Protein AF-A0A9D4NBQ1-F1 (afdb_monomer_lite)

InterPro domains:
  IPR001007 VWFC domain [PS50184] (133-190)
  IPR001007 VWFC domain [SM00214] (52-106)
  IPR00100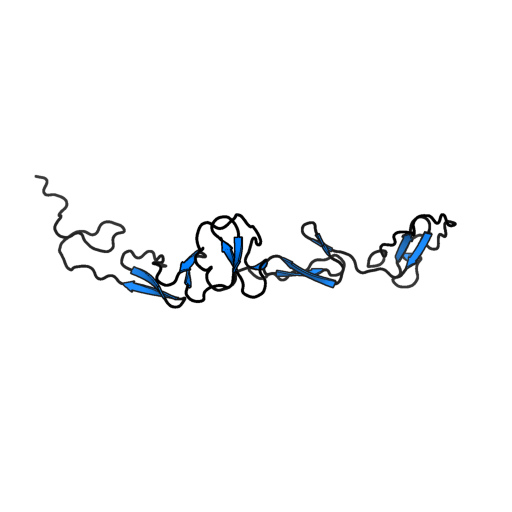7 VWFC domain [SM00214] (135-189)
  IPR001007 VWFC domain [SM00215] (52-106)
  IPR008037 Pacifastin domain [PF05375] (61-88)
  IPR008197 WAP-type 'four-disulfide core' domain [PF00095] (2-47)
  IPR008197 WAP-type 'four-disulfide core' domain [PF00095] (89-130)
  IPR008197 WAP-type 'four-disulfide core' domain [PR00003] (86-95)
  IPR008197 WAP-type 'four-disulfide core' domain [PR00003] (105-112)
  IPR008197 WAP-type 'four-disulfide core' domain [PR00003] (112-121)
  IPR008197 WAP-type 'four-disulfide core' domain [PR00003] (122-130)
  IPR008197 WAP-type 'four-disulfide core' domain [PS51390] (1-48)
  IPR008197 WAP-type 'four-disulfide core' domain [PS51390] (86-131)
  IPR008197 WAP-type 'four-disulfide core' domain [SM00217] (2-48)
  IPR008197 WAP-type 'four-disulfide core' domain [SM00217] (89-131)
  IPR036645 Elafin-like superfamily [G3DSA:4.10.75.10] (1-49)
  IPR036645 Elafin-like superfamily [G3DSA:4.10.75.10] (85-133)
  IPR036645 Elafin-like superfamily [SSF57256] (2-48)
  IPR036645 Elafin-like superfamily [SSF57256] (89-131)
  IPR050514 WAP four-disulfide core domain [PTHR19441] (2-55)

Organism: Dreissena polymorpha (NCBI:txid45954)

Structure (mmCIF, N/CA/C/O backbone):
data_AF-A0A9D4NBQ1-F1
#
_entry.id   AF-A0A9D4NBQ1-F1
#
loop_
_atom_site.group_PDB
_atom_site.id
_atom_site.type_symbol
_atom_site.label_atom_id
_atom_site.label_alt_id
_atom_site.label_comp_id
_atom_site.label_asym_id
_atom_site.label_entity_id
_atom_site.label_seq_id
_atom_site.pdbx_PDB_ins_code
_atom_site.Cartn_x
_atom_site.Cartn_y
_atom_site.Cartn_z
_atom_site.occupancy
_atom_site.B_iso_or_equiv
_atom_site.auth_seq_id
_atom_site.auth_comp_id
_atom_site.auth_asym_id
_atom_site.auth_atom_id
_atom_site.pdbx_PDB_model_num
ATOM 1 N N . MET A 1 1 ? 24.832 13.696 -25.868 1.00 70.62 1 MET A N 1
ATOM 2 C CA . MET A 1 1 ? 24.250 12.740 -24.873 1.00 70.62 1 MET A CA 1
ATOM 3 C C . MET A 1 1 ? 22.789 12.469 -25.214 1.00 70.62 1 MET A C 1
ATOM 5 O O . MET A 1 1 ? 21.950 13.333 -24.974 1.00 70.62 1 MET A O 1
ATOM 9 N N . LYS A 1 2 ? 22.471 11.293 -25.763 1.00 81.94 2 LYS A N 1
ATOM 10 C CA . LYS A 1 2 ? 21.103 10.960 -26.208 1.00 81.94 2 LYS A CA 1
ATOM 11 C C . LYS A 1 2 ? 20.311 10.214 -25.133 1.00 81.94 2 LYS A C 1
ATOM 13 O O . LYS A 1 2 ? 20.900 9.589 -24.241 1.00 81.94 2 LYS A O 1
ATOM 18 N N . GLN A 1 3 ? 18.980 10.315 -25.171 1.00 79.12 3 GLN A N 1
ATOM 19 C CA . GLN A 1 3 ? 18.104 9.756 -24.133 1.00 79.12 3 GLN A CA 1
ATOM 20 C C . GLN A 1 3 ? 18.038 8.218 -24.170 1.00 79.12 3 GLN A C 1
ATOM 22 O O . GLN A 1 3 ? 18.373 7.588 -25.166 1.00 79.12 3 GLN A O 1
ATOM 27 N N . GLY A 1 4 ? 17.623 7.610 -23.052 1.00 77.25 4 GLY A N 1
ATOM 28 C CA . GLY A 1 4 ? 17.560 6.154 -22.883 1.00 77.25 4 GLY A CA 1
ATOM 29 C C . GLY A 1 4 ? 18.886 5.497 -22.473 1.00 77.25 4 GLY A C 1
ATOM 30 O O . GLY A 1 4 ? 19.858 6.165 -22.105 1.00 77.25 4 GLY A O 1
ATOM 31 N N . GLN A 1 5 ? 18.903 4.169 -22.466 1.00 84.06 5 GLN A N 1
ATOM 32 C CA . GLN A 1 5 ? 20.019 3.310 -22.071 1.00 84.06 5 GLN A CA 1
ATOM 33 C C . GLN A 1 5 ? 20.384 2.359 -23.208 1.00 84.06 5 GLN A C 1
ATOM 35 O O . GLN A 1 5 ? 19.562 2.048 -24.068 1.00 84.06 5 GLN A O 1
ATOM 40 N N . CYS A 1 6 ? 21.626 1.883 -23.202 1.00 85.75 6 CYS A N 1
ATOM 41 C CA . CYS A 1 6 ? 22.014 0.795 -24.083 1.00 85.75 6 CYS A CA 1
ATOM 42 C C . CYS A 1 6 ? 21.225 -0.469 -23.714 1.00 85.75 6 CYS A C 1
ATOM 44 O O . CYS A 1 6 ? 21.181 -0.802 -22.527 1.00 85.75 6 CYS A O 1
ATOM 46 N N . PRO A 1 7 ? 20.600 -1.158 -24.688 1.00 83.31 7 PRO A N 1
ATOM 47 C CA . PRO A 1 7 ? 19.996 -2.465 -24.459 1.00 83.31 7 PRO A CA 1
ATOM 48 C C . PRO A 1 7 ? 20.999 -3.387 -23.772 1.00 83.31 7 PRO A C 1
ATOM 50 O O . PRO A 1 7 ? 22.168 -3.379 -24.142 1.00 83.31 7 PRO A O 1
ATOM 53 N N . ASP A 1 8 ? 20.564 -4.169 -22.792 1.00 75.94 8 ASP A N 1
ATOM 54 C CA . ASP A 1 8 ? 21.450 -5.087 -22.083 1.00 75.94 8 ASP A CA 1
ATOM 55 C C . ASP A 1 8 ? 21.762 -6.280 -23.002 1.00 75.94 8 ASP A C 1
ATOM 57 O O . ASP A 1 8 ? 20.926 -7.167 -23.182 1.00 75.94 8 ASP A O 1
ATOM 61 N N . ALA A 1 9 ? 22.930 -6.287 -23.651 1.00 65.81 9 ALA A N 1
ATOM 62 C CA . ALA A 1 9 ? 23.370 -7.442 -24.424 1.00 65.81 9 ALA A CA 1
ATOM 63 C C . ALA A 1 9 ? 24.416 -8.205 -23.618 1.00 65.81 9 ALA A C 1
ATOM 65 O O . ALA A 1 9 ? 25.573 -7.793 -23.511 1.00 65.81 9 ALA A O 1
ATOM 66 N N . ARG A 1 10 ? 24.025 -9.366 -23.084 1.00 62.72 10 ARG A N 1
ATOM 67 C CA . ARG A 1 10 ? 25.019 -10.399 -22.794 1.00 62.72 10 ARG A CA 1
ATOM 68 C C . ARG A 1 10 ? 25.556 -10.883 -24.138 1.00 62.72 10 ARG A C 1
ATOM 70 O O . ARG A 1 10 ? 24.764 -11.422 -24.913 1.00 62.72 10 ARG A O 1
ATOM 77 N N . PRO A 1 11 ? 26.857 -10.725 -24.434 1.00 59.03 11 PRO A N 1
ATOM 78 C CA . PRO A 1 11 ? 27.420 -11.396 -25.591 1.00 59.03 11 PRO A CA 1
ATOM 79 C C . PRO A 1 11 ? 27.219 -12.914 -25.423 1.00 59.03 11 PRO A C 1
ATOM 81 O O . PRO A 1 11 ? 27.335 -13.421 -24.297 1.00 59.03 11 PRO A O 1
ATOM 84 N N . PRO A 1 12 ? 26.908 -13.658 -26.499 1.00 58.62 12 PRO A N 1
ATOM 85 C CA . PRO A 1 12 ? 26.950 -15.113 -26.469 1.00 58.62 12 PRO A CA 1
ATOM 86 C C . PRO A 1 12 ? 28.314 -15.560 -25.937 1.00 58.62 12 PRO A C 1
ATOM 88 O O . PRO A 1 12 ? 29.356 -15.087 -26.397 1.00 58.62 12 PRO A O 1
ATOM 91 N N . LYS A 1 13 ? 28.326 -16.439 -24.930 1.00 58.69 13 LYS A N 1
ATOM 92 C CA . LYS A 1 13 ? 29.580 -16.987 -24.400 1.00 58.69 13 LYS A CA 1
ATOM 93 C C . LYS A 1 13 ? 30.311 -17.719 -25.534 1.00 58.69 13 LYS A C 1
ATOM 95 O O . LYS A 1 13 ? 29.735 -18.627 -26.120 1.00 58.69 13 LYS A O 1
ATOM 100 N N . GLY A 1 14 ? 31.568 -17.356 -25.798 1.00 59.28 14 GLY A N 1
ATOM 101 C CA . GLY A 1 14 ? 32.472 -18.153 -26.639 1.00 59.28 14 GLY A CA 1
ATOM 102 C C . GLY A 1 14 ? 32.750 -17.648 -28.059 1.00 59.28 14 GLY A C 1
ATOM 103 O O . GLY A 1 14 ? 33.384 -18.377 -28.811 1.00 59.28 14 GLY A O 1
ATOM 104 N N . ILE A 1 15 ? 32.344 -16.431 -28.439 1.00 59.12 15 ILE A N 1
ATOM 105 C CA . ILE A 1 15 ? 32.703 -15.859 -29.750 1.00 59.12 15 ILE A CA 1
ATOM 106 C C . ILE A 1 15 ? 33.651 -14.671 -29.546 1.00 59.12 15 ILE A C 1
ATOM 108 O O . ILE A 1 15 ? 33.244 -13.601 -29.098 1.00 59.12 15 ILE A O 1
ATOM 112 N N . SER A 1 16 ? 34.933 -14.883 -29.851 1.00 59.03 16 SER A N 1
ATOM 113 C CA . SER A 1 16 ? 35.967 -13.844 -29.887 1.00 59.03 16 SER A CA 1
ATOM 114 C C . SER A 1 16 ? 36.033 -13.256 -31.296 1.00 59.03 16 SER A C 1
ATOM 116 O O . SER A 1 16 ? 36.816 -13.710 -32.127 1.00 59.03 16 SER A O 1
ATOM 118 N N . THR A 1 17 ? 35.172 -12.287 -31.594 1.00 62.00 17 THR A N 1
ATOM 119 C CA . THR A 1 17 ? 35.138 -11.608 -32.899 1.00 62.00 17 THR A CA 1
ATOM 120 C C . THR A 1 17 ? 36.111 -10.426 -32.951 1.00 62.00 17 THR A C 1
ATOM 122 O O . THR A 1 17 ? 36.496 -9.875 -31.920 1.00 62.00 17 THR A O 1
ATOM 125 N N . ILE A 1 18 ? 36.473 -9.999 -34.166 1.00 73.00 18 ILE A N 1
ATOM 126 C CA . ILE A 1 18 ? 37.181 -8.738 -34.436 1.00 73.00 18 ILE A CA 1
ATOM 127 C C . ILE A 1 18 ? 36.417 -7.565 -33.805 1.00 73.00 18 ILE A C 1
ATOM 129 O O . ILE A 1 1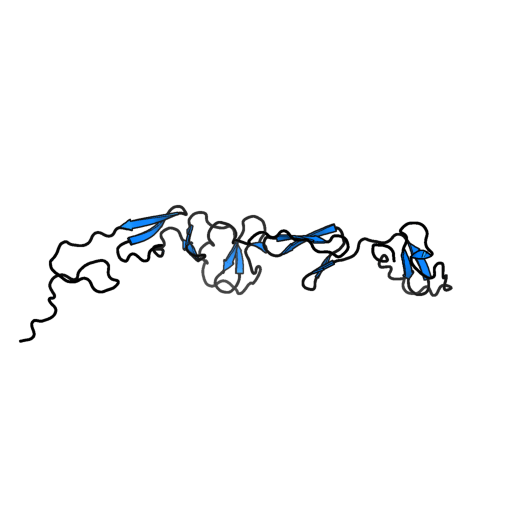8 ? 35.196 -7.458 -33.927 1.00 73.00 18 ILE A O 1
ATOM 133 N N . CYS A 1 19 ? 37.149 -6.675 -33.139 1.00 74.88 19 CYS A N 1
ATOM 134 C CA . CYS A 1 19 ? 36.606 -5.477 -32.513 1.00 74.88 19 CYS A CA 1
ATOM 135 C C . CYS A 1 19 ? 36.172 -4.462 -33.575 1.00 74.88 19 CYS A C 1
ATOM 137 O O . CYS A 1 19 ? 36.985 -3.697 -34.090 1.00 74.88 19 CYS A O 1
ATOM 139 N N . LEU A 1 20 ? 34.884 -4.460 -33.908 1.00 80.12 20 LEU A N 1
ATOM 140 C CA . LEU A 1 20 ? 34.294 -3.445 -34.774 1.00 80.12 20 LEU A CA 1
ATOM 141 C C . LEU A 1 20 ? 33.891 -2.228 -33.937 1.00 80.12 20 LEU A C 1
ATOM 143 O O . LEU A 1 20 ? 33.043 -2.329 -33.047 1.00 80.12 20 LEU A O 1
ATOM 147 N N . VAL A 1 21 ? 34.500 -1.081 -34.245 1.00 88.69 21 VAL A N 1
ATOM 148 C CA . VAL A 1 21 ? 34.168 0.222 -33.661 1.00 88.69 21 VAL A CA 1
ATOM 149 C C . VAL A 1 21 ? 33.409 1.038 -34.703 1.00 88.69 21 VAL A C 1
ATOM 151 O O . VAL A 1 21 ? 33.996 1.556 -35.645 1.00 88.69 21 VAL A O 1
ATOM 154 N N . GLY A 1 22 ? 32.091 1.121 -34.550 1.00 88.31 22 GLY A N 1
ATOM 155 C CA . GLY A 1 22 ? 31.191 1.855 -35.443 1.00 88.31 22 GLY A CA 1
ATOM 156 C C . GLY A 1 22 ? 30.821 3.260 -34.961 1.00 88.31 22 GLY A C 1
ATOM 157 O O . GLY A 1 22 ? 30.147 3.984 -35.685 1.00 88.31 22 GLY A O 1
ATOM 158 N N . CYS A 1 23 ? 31.213 3.652 -33.745 1.00 91.06 23 CYS A N 1
ATOM 159 C CA . CYS A 1 23 ? 30.965 4.986 -33.194 1.00 91.06 23 CYS A CA 1
ATOM 160 C C . CYS A 1 23 ? 31.929 5.305 -32.040 1.00 91.06 23 CYS A C 1
ATOM 162 O O . CYS A 1 23 ? 32.422 4.398 -31.370 1.00 91.06 23 CYS A O 1
ATOM 164 N N . GLN A 1 24 ? 32.175 6.599 -31.800 1.00 91.81 24 GLN A N 1
ATOM 165 C CA . GLN A 1 24 ? 33.033 7.093 -30.709 1.00 91.81 24 GLN A CA 1
ATOM 166 C C . GLN A 1 24 ? 32.220 7.687 -29.540 1.00 91.81 24 GLN A C 1
ATOM 168 O O . GLN A 1 24 ? 32.734 7.851 -28.436 1.00 91.81 24 GLN A O 1
ATOM 173 N N . GLY A 1 25 ? 30.942 7.993 -29.775 1.00 91.19 25 GLY A N 1
ATOM 174 C CA . GLY A 1 25 ? 29.999 8.522 -28.794 1.00 91.19 25 GLY A CA 1
ATOM 175 C C . GLY A 1 25 ? 28.592 8.639 -29.383 1.00 91.19 25 GLY A C 1
ATOM 176 O O . GLY A 1 25 ? 28.400 8.452 -30.585 1.00 91.19 25 GLY A O 1
ATOM 177 N N . ASP A 1 26 ? 27.602 8.939 -28.538 1.00 91.38 26 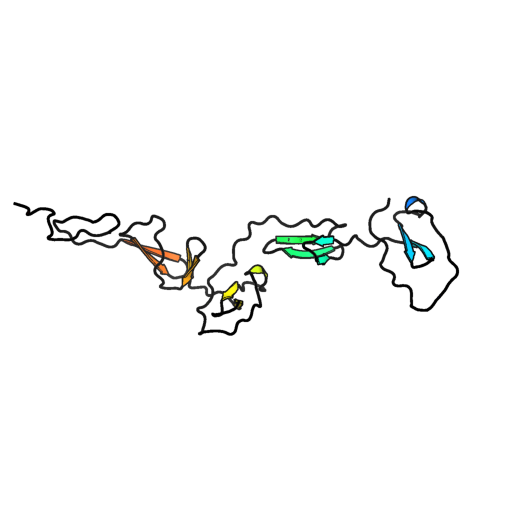ASP A N 1
ATOM 178 C CA . ASP A 1 26 ? 26.191 9.064 -28.946 1.00 91.38 26 ASP A CA 1
ATOM 179 C C . ASP A 1 26 ? 26.008 10.029 -30.126 1.00 91.38 26 ASP A C 1
ATOM 181 O O . ASP A 1 26 ? 25.197 9.780 -31.016 1.00 91.38 26 ASP A O 1
ATOM 185 N N . ASP A 1 27 ? 26.780 11.114 -30.146 1.00 92.44 27 ASP A N 1
ATOM 186 C CA . ASP A 1 27 ? 26.645 12.197 -31.120 1.00 92.44 27 ASP A CA 1
ATOM 187 C C . ASP A 1 27 ? 27.142 11.788 -32.525 1.00 92.44 27 ASP A C 1
ATOM 189 O O . ASP A 1 27 ? 26.760 12.405 -33.513 1.00 92.44 27 ASP A O 1
ATOM 193 N N . SER A 1 28 ? 27.921 10.701 -32.636 1.00 94.50 28 SER A N 1
ATOM 194 C CA . SER A 1 28 ? 28.351 10.115 -33.917 1.00 94.50 28 SER A CA 1
ATOM 195 C C . SER A 1 28 ? 27.270 9.258 -34.588 1.00 94.50 28 SER A C 1
ATOM 197 O O . SER A 1 28 ? 27.423 8.872 -35.744 1.00 94.50 28 SER A O 1
ATOM 199 N N . CYS A 1 29 ? 26.205 8.908 -33.864 1.00 92.88 29 CYS A N 1
ATOM 200 C CA . CYS A 1 29 ? 25.145 8.039 -34.365 1.00 92.88 29 CYS A CA 1
ATOM 201 C C . CYS A 1 29 ? 24.005 8.843 -35.021 1.00 92.88 29 CYS A C 1
ATOM 203 O O . CYS A 1 29 ? 23.722 9.964 -34.592 1.00 92.88 29 CYS A O 1
ATOM 205 N N . PRO A 1 30 ? 23.294 8.293 -36.017 1.00 93.25 30 PRO A N 1
ATOM 206 C CA . PRO A 1 30 ? 22.153 8.968 -36.630 1.00 93.25 30 PRO A CA 1
ATOM 207 C C . PRO A 1 30 ? 20.937 9.012 -35.689 1.00 93.25 30 PRO A C 1
ATOM 209 O O . PRO A 1 30 ? 20.683 8.081 -34.922 1.00 93.25 30 PRO A O 1
ATOM 212 N N . GLY A 1 31 ? 20.167 10.103 -35.756 1.00 89.62 31 GLY A N 1
ATOM 213 C CA . GLY A 1 31 ? 18.935 10.281 -34.975 1.00 89.62 31 GLY A CA 1
ATOM 214 C C . GLY A 1 31 ? 19.149 10.130 -33.465 1.00 89.62 31 GLY A C 1
ATOM 215 O O . GLY A 1 31 ? 20.139 10.612 -32.922 1.00 89.62 31 GLY A O 1
ATOM 216 N N . GLU A 1 32 ? 18.254 9.406 -32.792 1.00 86.56 32 GLU A N 1
ATOM 217 C CA . GLU A 1 32 ? 18.290 9.172 -31.336 1.00 86.56 32 GLU A CA 1
ATOM 218 C C . GLU A 1 32 ? 19.122 7.941 -30.917 1.00 86.56 32 GLU A C 1
ATOM 220 O O . GLU A 1 32 ? 19.096 7.530 -29.758 1.00 86.56 32 GLU A O 1
ATOM 225 N N . GLN A 1 33 ? 19.871 7.325 -31.839 1.00 90.75 33 GLN A N 1
ATOM 226 C CA . GLN A 1 33 ? 20.664 6.132 -31.529 1.00 90.75 33 GLN A CA 1
ATOM 227 C C . GLN A 1 33 ? 21.801 6.431 -30.550 1.00 90.75 33 GLN A C 1
ATOM 229 O O . GLN A 1 33 ? 22.527 7.414 -30.711 1.00 90.75 33 GLN A O 1
ATOM 234 N N . LYS A 1 34 ? 21.992 5.543 -29.569 1.00 90.25 34 LYS A N 1
ATOM 235 C CA . LYS A 1 34 ? 23.112 5.595 -28.623 1.00 90.25 34 LYS A CA 1
ATOM 236 C C . LYS A 1 34 ? 24.277 4.748 -29.115 1.00 90.25 34 LYS A C 1
ATOM 238 O O . LYS A 1 34 ? 24.074 3.703 -29.735 1.00 90.25 34 LYS A O 1
ATOM 243 N N . CYS A 1 35 ? 25.491 5.183 -28.791 1.00 92.25 35 CYS A N 1
ATOM 244 C CA . CYS A 1 35 ? 26.702 4.421 -29.061 1.00 92.25 35 CYS A CA 1
ATOM 245 C C . CYS A 1 35 ? 26.925 3.417 -27.926 1.00 92.25 35 CYS A C 1
ATOM 247 O O . CYS A 1 35 ? 27.273 3.796 -26.807 1.00 92.25 35 CYS A O 1
ATOM 249 N N . CYS A 1 36 ? 26.667 2.137 -28.195 1.00 90.12 36 CYS A N 1
ATOM 250 C CA . CYS A 1 36 ? 26.589 1.105 -27.167 1.00 90.12 36 CYS A CA 1
ATOM 251 C C . CYS A 1 36 ? 27.690 0.061 -27.303 1.00 90.12 36 CYS A C 1
ATOM 253 O O . CYS A 1 36 ? 28.078 -0.316 -28.409 1.00 90.12 36 CYS A O 1
ATOM 255 N N . ARG A 1 37 ? 28.182 -0.412 -26.152 1.00 88.75 37 ARG A N 1
ATOM 256 C CA . ARG A 1 37 ? 29.282 -1.372 -26.054 1.00 88.75 37 ARG A CA 1
ATOM 257 C C . ARG A 1 37 ? 28.767 -2.762 -25.694 1.00 88.75 37 ARG A C 1
ATOM 259 O O . ARG A 1 37 ? 28.184 -2.952 -24.631 1.00 88.75 37 ARG A O 1
ATOM 266 N N . TYR A 1 38 ? 29.076 -3.732 -26.545 1.00 83.75 38 TYR A N 1
ATOM 267 C CA . TYR A 1 38 ? 28.730 -5.143 -26.400 1.00 83.75 38 TYR A CA 1
ATOM 268 C C . TYR A 1 38 ? 30.006 -5.983 -26.432 1.00 83.75 38 TYR A C 1
ATOM 270 O O . TYR A 1 38 ? 30.454 -6.453 -27.476 1.00 83.75 38 TYR A O 1
ATOM 278 N N . GLY A 1 39 ? 30.658 -6.107 -25.272 1.00 78.50 39 GLY A N 1
ATOM 279 C CA . GLY A 1 39 ? 32.017 -6.646 -25.204 1.00 78.50 39 GLY A CA 1
ATOM 280 C C . GLY A 1 39 ? 33.014 -5.723 -25.920 1.00 78.50 39 GLY A C 1
ATOM 281 O O . GLY A 1 39 ? 33.250 -4.600 -25.461 1.00 78.50 39 GLY A O 1
ATOM 282 N N . CYS A 1 40 ? 33.602 -6.197 -27.028 1.00 78.31 40 CYS A N 1
ATOM 283 C CA . CYS A 1 40 ? 34.507 -5.399 -27.868 1.00 78.31 40 CYS A CA 1
ATOM 284 C C . CYS A 1 40 ? 33.817 -4.687 -29.043 1.00 78.31 40 CYS A C 1
ATOM 286 O O . CYS A 1 40 ? 34.392 -3.767 -29.618 1.00 78.31 40 CYS A O 1
ATOM 288 N N . GLN A 1 41 ? 32.596 -5.087 -29.404 1.00 85.31 41 GLN A N 1
ATOM 289 C CA . GLN A 1 41 ? 31.839 -4.414 -30.455 1.00 85.31 41 GLN A CA 1
ATOM 290 C C . GLN A 1 41 ? 31.242 -3.115 -29.907 1.00 85.31 41 GLN A C 1
ATOM 292 O O . GLN A 1 41 ? 30.602 -3.115 -28.853 1.00 85.31 41 GLN A O 1
ATOM 297 N N . ILE A 1 42 ? 31.441 -2.015 -30.627 1.00 89.75 42 ILE A N 1
ATOM 298 C CA . ILE A 1 42 ? 30.862 -0.707 -30.314 1.00 89.75 42 ILE A CA 1
ATOM 299 C C . ILE A 1 42 ? 30.024 -0.288 -31.517 1.00 89.75 42 ILE A C 1
ATOM 301 O O . ILE A 1 42 ? 30.561 -0.117 -32.606 1.00 89.75 42 ILE A O 1
ATOM 305 N N . SER A 1 43 ? 28.712 -0.147 -31.353 1.00 91.25 43 SER A N 1
ATOM 306 C CA . SER A 1 43 ? 27.815 0.155 -32.474 1.00 91.25 43 SER A CA 1
ATOM 307 C C . SER A 1 43 ? 26.653 1.052 -32.067 1.00 91.25 43 SER A C 1
ATOM 309 O O . SER A 1 43 ? 26.179 1.001 -30.930 1.00 91.25 43 SER A O 1
ATOM 311 N N . CYS A 1 44 ? 26.166 1.841 -33.024 1.00 91.19 44 CYS A N 1
ATOM 312 C CA . CYS A 1 44 ? 24.949 2.625 -32.870 1.00 91.19 44 CYS A CA 1
ATOM 313 C C . CYS A 1 44 ? 23.731 1.702 -32.794 1.00 91.19 44 CYS A C 1
ATOM 315 O O . CYS A 1 44 ? 23.543 0.835 -33.645 1.00 91.19 44 CYS A O 1
ATOM 317 N N . THR A 1 45 ? 22.905 1.883 -31.770 1.00 89.12 45 THR A N 1
ATOM 318 C CA . THR A 1 45 ? 21.673 1.112 -31.585 1.00 89.12 45 THR A CA 1
ATOM 319 C C . THR A 1 45 ? 20.562 2.001 -31.057 1.00 89.12 45 THR A C 1
ATOM 321 O O . THR A 1 45 ? 20.806 3.038 -30.433 1.00 89.12 45 THR A O 1
ATOM 324 N N . ASN A 1 46 ? 19.323 1.574 -31.275 1.00 86.75 46 ASN A N 1
ATOM 325 C CA . ASN A 1 46 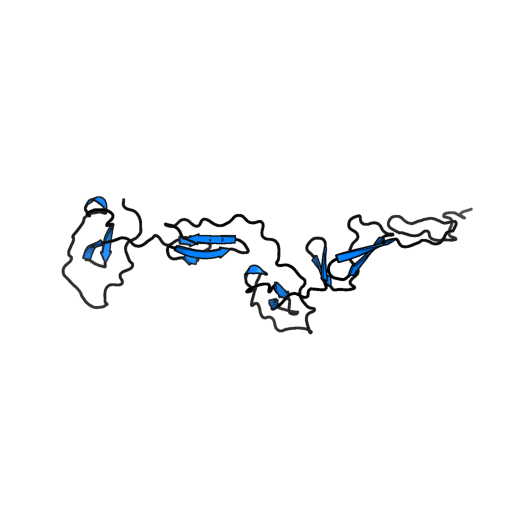? 18.170 2.229 -30.682 1.00 86.75 46 ASN A CA 1
ATOM 326 C C . ASN A 1 46 ? 18.206 2.034 -29.153 1.00 86.75 46 ASN A C 1
ATOM 328 O O . ASN A 1 46 ? 18.347 0.895 -28.690 1.00 86.75 46 ASN A O 1
ATOM 332 N N . PRO A 1 47 ? 18.123 3.117 -28.363 1.00 81.25 47 PRO A N 1
ATOM 333 C CA . PRO A 1 47 ? 18.146 3.024 -26.912 1.00 81.25 47 PRO A CA 1
ATOM 334 C C . PRO A 1 47 ? 16.856 2.415 -26.356 1.00 81.25 47 PRO A C 1
ATOM 336 O O . PRO A 1 47 ? 15.767 2.641 -26.880 1.00 81.25 47 PRO A O 1
ATOM 339 N N . VAL A 1 48 ? 16.973 1.680 -25.250 1.00 78.75 48 VAL A N 1
ATOM 340 C CA . VAL A 1 48 ? 15.822 1.273 -24.428 1.00 78.75 48 VAL A CA 1
ATOM 341 C C . VAL A 1 48 ? 15.492 2.361 -23.405 1.00 78.75 48 VAL A C 1
ATOM 343 O O . VAL A 1 48 ? 16.367 3.134 -23.006 1.00 78.75 48 VAL A O 1
ATOM 346 N N . GLY A 1 49 ? 14.233 2.437 -22.963 1.00 72.19 49 GLY A N 1
ATOM 347 C CA . GLY A 1 49 ? 13.830 3.351 -21.888 1.00 72.19 49 GLY A CA 1
ATOM 348 C C . GLY A 1 49 ? 14.672 3.141 -20.622 1.00 72.19 49 GLY A C 1
ATOM 349 O O . GLY A 1 49 ? 15.085 2.018 -20.322 1.00 72.19 49 GLY A O 1
ATOM 350 N N . LYS A 1 50 ? 14.959 4.219 -19.879 1.00 78.31 50 LYS A N 1
ATOM 351 C CA . LYS A 1 50 ? 15.791 4.131 -18.666 1.00 78.31 50 LYS A CA 1
ATOM 352 C C . LYS A 1 50 ? 15.090 3.314 -17.577 1.00 78.31 50 LYS A C 1
ATOM 354 O O . LYS A 1 50 ? 13.928 3.562 -17.271 1.00 78.31 50 LYS A O 1
ATOM 359 N N . SER A 1 51 ? 15.815 2.424 -16.906 1.00 85.81 51 SER A N 1
ATOM 360 C CA . SER A 1 51 ? 15.328 1.784 -15.679 1.00 85.81 51 SER A CA 1
ATOM 361 C C . SER A 1 51 ? 15.293 2.763 -14.501 1.00 85.81 51 SER A C 1
ATOM 363 O O . SER A 1 51 ? 16.188 3.599 -14.363 1.00 85.81 51 SER A O 1
ATOM 365 N N . CYS A 1 52 ? 14.339 2.599 -13.590 1.00 89.50 52 CYS A N 1
ATOM 366 C CA . CYS A 1 52 ? 14.267 3.361 -12.347 1.00 89.50 52 CYS A CA 1
ATOM 367 C C . CYS A 1 52 ? 14.753 2.529 -11.160 1.00 89.50 52 CYS A C 1
ATOM 369 O O . CYS A 1 52 ? 14.308 1.396 -10.985 1.00 89.50 52 CYS A O 1
ATOM 371 N N . ASN A 1 53 ? 15.607 3.099 -10.306 1.00 91.19 53 ASN A N 1
ATOM 372 C CA . ASN A 1 53 ? 15.907 2.528 -8.993 1.00 91.19 53 ASN A CA 1
ATOM 373 C C . ASN A 1 53 ? 15.034 3.220 -7.940 1.00 91.19 53 ASN A C 1
ATOM 375 O O . ASN A 1 53 ? 15.107 4.436 -7.774 1.00 91.19 53 ASN A O 1
ATOM 379 N N . TYR A 1 54 ? 14.195 2.454 -7.249 1.00 93.31 54 TYR A N 1
ATOM 380 C CA . TYR A 1 54 ? 13.298 2.973 -6.226 1.00 93.31 54 TYR A CA 1
ATOM 381 C C . TYR A 1 54 ? 13.286 2.062 -5.003 1.00 93.31 54 TYR A C 1
ATOM 383 O O . TYR A 1 54 ? 12.908 0.892 -5.093 1.00 93.31 54 TYR A O 1
ATOM 391 N N . LYS A 1 55 ? 13.713 2.611 -3.856 1.00 91.75 55 LYS A N 1
ATOM 392 C CA . LYS A 1 55 ? 13.840 1.901 -2.568 1.00 91.75 55 LYS A CA 1
ATOM 393 C C . LYS A 1 55 ? 14.584 0.559 -2.690 1.00 91.75 55 LYS A C 1
ATOM 395 O O . LYS A 1 55 ? 14.160 -0.448 -2.132 1.00 91.75 55 LYS A O 1
ATOM 400 N N . GLY A 1 56 ? 15.673 0.543 -3.464 1.00 90.06 56 GLY A N 1
ATOM 401 C CA . GLY A 1 56 ? 16.520 -0.638 -3.659 1.00 90.06 56 GLY A CA 1
ATOM 402 C C . GLY A 1 56 ? 15.992 -1.659 -4.674 1.00 90.06 56 GLY A C 1
ATOM 403 O O . GLY A 1 56 ? 16.610 -2.706 -4.846 1.00 90.06 56 GLY A O 1
ATOM 404 N N . ARG A 1 57 ? 14.877 -1.381 -5.363 1.00 90.50 57 ARG A N 1
ATOM 405 C CA . ARG A 1 57 ? 14.346 -2.219 -6.450 1.00 90.50 57 ARG A CA 1
ATOM 406 C C . ARG A 1 57 ? 14.516 -1.535 -7.800 1.00 90.50 57 ARG A C 1
ATOM 408 O O . ARG A 1 57 ? 14.364 -0.320 -7.905 1.00 90.50 57 ARG A O 1
ATOM 415 N N . VAL A 1 58 ? 14.789 -2.329 -8.834 1.00 89.56 58 VAL A N 1
ATOM 416 C CA . VAL A 1 58 ? 14.930 -1.851 -10.215 1.00 89.56 58 VAL A CA 1
ATOM 417 C C . VAL A 1 58 ? 13.639 -2.117 -10.986 1.00 89.56 58 VAL A C 1
ATOM 419 O O . VAL A 1 58 ? 13.177 -3.253 -11.062 1.00 89.56 58 VAL A O 1
ATOM 422 N N . TYR A 1 59 ? 13.073 -1.066 -11.572 1.00 90.00 59 TYR A N 1
ATOM 423 C CA . TYR A 1 59 ? 11.864 -1.104 -12.389 1.00 90.00 59 TYR A CA 1
ATOM 424 C C . TYR A 1 59 ? 12.208 -0.762 -13.837 1.00 90.00 59 TYR A C 1
ATOM 426 O O . TYR A 1 59 ? 12.967 0.171 -14.097 1.00 90.00 59 TYR A O 1
ATOM 434 N N . LYS A 1 60 ? 11.648 -1.517 -14.785 1.00 89.69 60 LYS A N 1
ATOM 435 C CA . LYS A 1 60 ? 11.772 -1.209 -16.216 1.00 89.69 60 LYS A CA 1
ATOM 436 C C . LYS A 1 60 ? 10.984 0.055 -16.553 1.00 89.69 60 LYS A C 1
ATOM 438 O O . LYS A 1 60 ? 9.988 0.351 -15.891 1.00 89.69 60 LYS A O 1
ATOM 443 N N . ASP A 1 61 ? 11.410 0.763 -17.593 1.00 88.00 61 ASP A N 1
ATOM 444 C CA . ASP A 1 61 ? 10.671 1.922 -18.085 1.00 88.00 61 ASP A CA 1
ATOM 445 C C . ASP A 1 61 ? 9.219 1.553 -18.427 1.00 88.00 61 ASP A C 1
ATOM 447 O O . ASP A 1 61 ? 8.942 0.478 -18.962 1.00 88.00 61 ASP A O 1
ATOM 451 N N . GLY A 1 62 ? 8.281 2.412 -18.035 1.00 88.31 62 GLY A N 1
ATOM 452 C CA . GLY A 1 62 ? 6.845 2.178 -18.164 1.00 88.31 62 GLY A CA 1
ATOM 453 C C . GLY A 1 62 ? 6.214 1.325 -17.058 1.00 88.31 62 GLY A C 1
ATOM 454 O O . GLY A 1 62 ? 4.986 1.325 -16.952 1.00 88.31 62 GLY A O 1
ATOM 455 N N . ALA A 1 63 ? 6.998 0.651 -16.206 1.00 92.50 63 ALA A N 1
ATOM 456 C CA . ALA A 1 63 ? 6.458 -0.179 -15.129 1.00 92.50 63 ALA A CA 1
ATOM 457 C C . ALA A 1 63 ? 5.646 0.651 -14.124 1.00 92.50 63 ALA A C 1
ATOM 459 O O . ALA A 1 63 ? 6.080 1.719 -13.687 1.00 92.50 63 ALA A O 1
ATOM 460 N N . GLN A 1 64 ? 4.488 0.126 -13.724 1.00 95.31 64 GLN A N 1
ATOM 461 C CA . GLN A 1 64 ? 3.661 0.682 -12.656 1.00 95.31 64 GLN A CA 1
ATOM 462 C C . GLN A 1 64 ? 3.773 -0.188 -11.408 1.00 95.31 64 GLN A C 1
ATOM 464 O O . GLN A 1 64 ? 3.785 -1.415 -11.496 1.00 95.31 64 GLN A O 1
ATOM 469 N N . PHE A 1 65 ? 3.861 0.445 -10.244 1.00 93.50 65 PHE A N 1
ATOM 470 C CA . PHE A 1 65 ? 3.972 -0.242 -8.961 1.00 93.50 65 PHE A CA 1
ATOM 471 C C . PHE A 1 65 ? 3.369 0.592 -7.831 1.00 93.50 65 PHE A C 1
ATOM 473 O O . PHE A 1 65 ? 3.030 1.763 -8.006 1.00 93.50 65 PHE A O 1
ATOM 480 N N . LYS A 1 66 ? 3.205 -0.028 -6.661 1.00 89.19 66 LYS A N 1
ATOM 481 C CA . LYS A 1 66 ? 2.634 0.610 -5.473 1.00 89.19 66 LYS A CA 1
ATOM 482 C C . LYS A 1 66 ? 3.718 0.928 -4.447 1.00 89.19 66 LYS A C 1
ATOM 484 O O . LYS A 1 66 ? 4.561 0.084 -4.157 1.00 89.19 66 LYS A O 1
ATOM 489 N N . ASP A 1 67 ? 3.654 2.125 -3.871 1.00 89.94 67 ASP A N 1
ATOM 490 C CA . ASP A 1 67 ? 4.319 2.470 -2.614 1.00 89.94 67 ASP A CA 1
ATOM 491 C C . ASP A 1 67 ? 3.249 2.807 -1.573 1.00 89.94 67 ASP A C 1
ATOM 493 O O . ASP A 1 67 ? 2.703 3.914 -1.549 1.00 89.94 67 ASP A O 1
ATOM 497 N N . LYS A 1 68 ? 2.911 1.826 -0.728 1.00 86.56 68 LYS A N 1
ATOM 498 C CA . LYS A 1 68 ? 1.734 1.889 0.152 1.00 86.56 68 LYS A CA 1
ATOM 499 C C . LYS A 1 68 ? 0.470 2.156 -0.687 1.00 86.56 68 LYS A C 1
ATOM 501 O O . LYS A 1 68 ? 0.181 1.407 -1.616 1.00 86.56 68 LYS A O 1
ATOM 506 N N . CYS A 1 69 ? -0.267 3.229 -0.403 1.00 83.88 69 CYS A N 1
ATOM 507 C CA . CYS A 1 69 ? -1.433 3.635 -1.187 1.00 83.88 69 CYS A CA 1
ATOM 508 C C . CYS A 1 69 ? -1.078 4.275 -2.537 1.00 83.88 69 CYS A C 1
ATOM 510 O O . CYS A 1 69 ? -1.923 4.339 -3.432 1.00 83.88 69 CYS A O 1
ATOM 512 N N . ASN A 1 70 ? 0.151 4.770 -2.690 1.00 88.38 70 ASN A N 1
ATOM 513 C CA . ASN A 1 70 ? 0.515 5.589 -3.829 1.00 88.38 70 ASN A CA 1
ATOM 514 C C . ASN A 1 70 ? 0.844 4.738 -5.046 1.00 88.38 70 ASN A C 1
ATOM 516 O O . ASN A 1 70 ? 1.521 3.717 -4.949 1.00 88.38 70 ASN A O 1
ATOM 520 N N . THR A 1 71 ? 0.364 5.176 -6.204 1.00 92.25 71 THR A N 1
ATOM 521 C CA . THR A 1 71 ? 0.701 4.553 -7.483 1.00 92.25 71 THR A CA 1
ATOM 522 C C . THR A 1 71 ? 1.885 5.294 -8.069 1.00 92.25 71 THR A C 1
ATOM 524 O O . THR A 1 71 ? 1.825 6.509 -8.249 1.00 92.25 71 THR A O 1
ATOM 527 N N . CYS A 1 72 ? 2.951 4.558 -8.349 1.00 95.56 72 CYS A N 1
ATOM 528 C CA . CYS A 1 72 ? 4.179 5.057 -8.936 1.00 95.56 72 CYS A CA 1
ATOM 529 C C . CYS A 1 72 ? 4.347 4.484 -10.339 1.00 95.56 72 CYS A C 1
ATOM 531 O O . CYS A 1 72 ? 3.948 3.347 -10.610 1.00 95.56 72 CYS A O 1
ATOM 533 N N . ARG A 1 73 ? 4.971 5.255 -11.226 1.00 96.00 73 ARG A N 1
ATOM 534 C CA . ARG A 1 73 ? 5.338 4.791 -12.565 1.00 96.00 73 ARG A CA 1
ATOM 535 C C . ARG A 1 73 ? 6.797 5.108 -12.832 1.00 96.00 73 ARG A C 1
ATOM 537 O O . ARG A 1 73 ? 7.239 6.210 -12.538 1.00 96.00 73 ARG A O 1
ATOM 544 N N . CYS A 1 74 ? 7.529 4.160 -13.400 1.00 93.88 74 CYS A N 1
ATOM 545 C CA . CYS A 1 74 ? 8.856 4.430 -13.932 1.00 93.88 74 CYS A CA 1
ATOM 546 C C . CYS A 1 74 ? 8.725 5.119 -15.293 1.00 93.88 74 CYS A C 1
ATOM 548 O O . CYS A 1 74 ? 8.098 4.567 -16.198 1.00 93.88 74 CYS A O 1
ATOM 550 N N . ILE A 1 75 ? 9.269 6.329 -15.415 1.00 88.62 75 ILE A N 1
ATOM 551 C CA . ILE A 1 75 ? 9.269 7.104 -16.659 1.00 88.62 75 ILE A CA 1
ATOM 552 C C . ILE A 1 75 ? 10.653 7.719 -16.834 1.00 88.62 75 ILE A C 1
ATOM 554 O O . ILE A 1 75 ? 11.026 8.639 -16.109 1.00 88.62 75 ILE A O 1
ATOM 558 N N . ASN A 1 76 ? 11.421 7.220 -17.795 1.00 81.06 76 ASN A N 1
ATOM 559 C CA . ASN A 1 76 ? 12.746 7.713 -18.153 1.00 81.06 76 ASN A CA 1
ATOM 560 C C . ASN A 1 76 ? 13.681 7.887 -16.940 1.00 81.06 76 ASN A C 1
ATOM 562 O O . ASN A 1 76 ? 14.429 8.861 -16.841 1.00 81.06 76 ASN A O 1
ATOM 566 N N . GLY A 1 77 ? 13.662 6.922 -16.015 1.00 83.38 77 GLY A N 1
ATOM 567 C CA . GLY A 1 77 ? 14.491 6.923 -14.804 1.00 83.38 77 GLY A CA 1
ATOM 568 C C . GLY A 1 77 ? 13.924 7.745 -13.640 1.00 83.38 77 GLY A C 1
ATOM 569 O O . GLY A 1 77 ? 14.438 7.642 -12.527 1.00 83.38 77 GLY A O 1
ATOM 570 N N . ALA A 1 78 ? 12.856 8.515 -13.857 1.00 88.12 78 ALA A N 1
ATOM 571 C CA . ALA A 1 78 ? 12.111 9.188 -12.803 1.00 88.12 78 ALA A CA 1
ATOM 572 C C . ALA A 1 78 ? 10.988 8.292 -12.268 1.00 88.12 78 ALA A C 1
ATOM 574 O O . ALA A 1 78 ? 10.391 7.502 -13.002 1.00 88.12 78 ALA A O 1
ATOM 575 N N . VAL A 1 79 ? 10.672 8.453 -10.982 1.00 94.62 79 VAL A N 1
ATOM 576 C CA . VAL A 1 79 ? 9.581 7.731 -10.314 1.00 94.62 79 VAL A CA 1
ATOM 577 C C . VAL A 1 79 ? 8.571 8.724 -9.749 1.00 94.62 79 VAL A C 1
ATOM 579 O O . VAL A 1 79 ? 8.545 8.970 -8.540 1.00 94.62 79 VAL A O 1
ATOM 582 N N . PRO A 1 80 ? 7.746 9.350 -10.603 1.00 95.12 80 PRO A N 1
ATOM 583 C CA . PRO A 1 80 ? 6.574 10.058 -10.124 1.00 95.12 80 PRO A CA 1
ATOM 584 C C . PRO A 1 80 ? 5.620 9.076 -9.438 1.00 95.12 80 PRO A C 1
ATOM 586 O O . PRO A 1 80 ? 5.271 8.027 -9.985 1.00 95.12 80 PRO A O 1
ATOM 589 N N . CYS A 1 81 ? 5.180 9.452 -8.243 1.00 95.25 81 CYS A N 1
ATOM 590 C CA . CYS A 1 81 ? 4.137 8.769 -7.494 1.00 95.25 81 CYS A CA 1
ATOM 591 C C . CYS A 1 81 ? 2.986 9.737 -7.232 1.00 95.25 81 CYS A C 1
ATOM 593 O O . CYS A 1 81 ? 3.200 10.945 -7.089 1.00 95.25 81 CYS A O 1
ATOM 595 N N . THR A 1 82 ? 1.773 9.209 -7.086 1.00 92.31 82 THR A N 1
ATOM 596 C CA . THR A 1 82 ? 0.691 9.970 -6.453 1.00 92.31 82 THR A CA 1
ATOM 597 C C . THR A 1 82 ? 1.110 10.388 -5.037 1.00 92.31 82 THR A C 1
ATOM 599 O O . THR A 1 82 ? 1.924 9.716 -4.403 1.00 92.31 82 THR A O 1
ATOM 602 N N . LYS A 1 83 ? 0.567 11.499 -4.529 1.00 87.88 83 LYS A N 1
ATOM 603 C CA . LYS A 1 83 ? 0.796 11.977 -3.153 1.00 87.88 83 LYS A CA 1
ATOM 604 C C . LYS A 1 83 ? -0.500 11.939 -2.351 1.00 87.88 83 LYS A C 1
ATOM 606 O O . LYS A 1 83 ? -0.967 12.948 -1.837 1.00 87.88 83 LYS A O 1
ATOM 611 N N . ILE A 1 84 ? -1.108 10.764 -2.306 1.00 84.69 84 ILE A N 1
ATOM 612 C CA . ILE A 1 84 ? -2.327 10.523 -1.546 1.00 84.69 84 ILE A CA 1
ATOM 613 C C . ILE A 1 84 ? -1.922 10.271 -0.091 1.00 84.69 84 ILE A C 1
ATOM 615 O O . ILE A 1 84 ? -0.970 9.535 0.189 1.00 84.69 84 ILE A O 1
ATOM 619 N N . GLY A 1 85 ? -2.640 10.895 0.844 1.00 77.62 85 GLY A N 1
ATOM 620 C CA . GLY A 1 85 ? -2.525 10.581 2.264 1.00 77.62 85 GLY A CA 1
ATOM 621 C C . GLY A 1 85 ? -2.991 9.148 2.509 1.00 77.62 85 GLY A C 1
ATOM 622 O O . GLY A 1 85 ? -4.170 8.841 2.358 1.00 77.62 85 GLY A O 1
ATOM 623 N N . CYS A 1 86 ? -2.064 8.257 2.849 1.00 77.19 86 CYS A N 1
ATOM 624 C CA . CYS A 1 86 ? -2.361 6.839 3.010 1.00 77.19 86 CYS A CA 1
ATOM 625 C C . CYS A 1 86 ? -3.145 6.573 4.306 1.00 77.19 86 CYS A C 1
ATOM 627 O O . CYS A 1 86 ? -2.546 6.417 5.369 1.00 77.19 86 CYS A O 1
ATOM 629 N N . GLN A 1 87 ? -4.470 6.460 4.204 1.00 74.62 87 GLN A N 1
ATOM 630 C CA . GLN A 1 87 ? -5.356 5.980 5.271 1.00 74.62 87 GLN A CA 1
ATOM 631 C C . GLN A 1 87 ? -5.614 4.472 5.139 1.00 74.62 87 GLN A C 1
ATOM 633 O O . GLN A 1 87 ? -5.766 3.971 4.029 1.00 74.62 87 GLN A O 1
ATOM 638 N N . GLY A 1 88 ? -5.656 3.736 6.255 1.00 75.75 88 GLY A N 1
ATOM 639 C CA . GLY A 1 88 ? -5.917 2.288 6.236 1.00 75.75 88 GLY A CA 1
ATOM 640 C C . GLY A 1 88 ? -7.193 1.927 5.465 1.00 75.75 88 GLY A C 1
ATOM 641 O O . GLY A 1 88 ? -8.135 2.718 5.419 1.00 75.75 88 GLY A O 1
ATOM 642 N N . LYS A 1 89 ? -7.235 0.730 4.862 1.00 80.56 89 LYS A N 1
ATOM 643 C CA . LYS A 1 89 ? -8.437 0.270 4.145 1.00 80.56 89 LYS A CA 1
ATOM 644 C C . LYS A 1 89 ? -9.624 0.216 5.109 1.00 80.56 89 LYS A C 1
ATOM 646 O O . LYS A 1 89 ? -9.451 -0.052 6.298 1.00 80.56 89 LYS A O 1
ATOM 651 N N . THR A 1 90 ? -10.824 0.465 4.602 1.00 74.00 90 THR A N 1
ATOM 652 C CA . THR A 1 90 ? -12.046 0.537 5.412 1.00 74.00 90 THR A CA 1
ATOM 653 C C . THR A 1 90 ? -12.402 -0.801 6.063 1.00 74.00 90 THR A C 1
ATOM 655 O O . THR A 1 90 ? -12.098 -1.867 5.527 1.00 74.00 90 THR A O 1
ATOM 658 N N . GLY A 1 91 ? -13.102 -0.731 7.196 1.00 75.75 91 GLY A N 1
ATOM 659 C CA . GLY A 1 91 ? -13.571 -1.889 7.955 1.00 75.75 91 GLY A CA 1
ATOM 660 C C . GLY A 1 91 ? -12.567 -2.400 8.990 1.00 75.75 91 GLY A C 1
ATOM 661 O O . GLY A 1 91 ? -11.437 -1.916 9.093 1.00 75.75 91 GLY A O 1
ATOM 662 N N . VAL A 1 92 ? -13.004 -3.377 9.782 1.00 79.50 92 VAL A N 1
ATOM 663 C CA . VAL A 1 92 ? -12.280 -3.859 10.966 1.00 79.50 92 VAL A CA 1
ATOM 664 C C . VAL A 1 92 ? -11.732 -5.265 10.732 1.00 79.50 92 VAL A C 1
ATOM 666 O O . VAL A 1 92 ? -12.292 -6.049 9.969 1.00 79.50 92 VAL A O 1
ATOM 669 N N . CYS A 1 93 ? -10.590 -5.581 11.344 1.00 84.88 93 CYS A N 1
ATOM 670 C CA . CYS A 1 93 ? -10.049 -6.935 11.305 1.00 84.88 93 CYS A CA 1
ATOM 671 C C . CYS A 1 93 ? -10.937 -7.889 12.116 1.00 84.88 93 CYS A C 1
ATOM 673 O O . CYS A 1 93 ? -11.260 -7.563 13.257 1.00 84.88 93 CYS A O 1
ATOM 675 N N . PRO A 1 94 ? -11.295 -9.069 11.582 1.00 83.75 94 PRO A N 1
ATOM 676 C CA . PRO A 1 94 ? -12.029 -10.064 12.356 1.00 83.75 94 PRO A CA 1
ATOM 677 C C . PRO A 1 94 ? -11.218 -10.504 13.580 1.00 83.75 94 PRO A C 1
ATOM 679 O O . PRO A 1 94 ? -9.983 -10.530 13.541 1.00 83.75 94 PRO A O 1
ATOM 682 N N . ALA A 1 95 ? -11.917 -10.889 14.651 1.00 77.69 95 ALA A N 1
ATOM 683 C CA . ALA A 1 95 ? -11.278 -11.387 15.862 1.00 77.69 95 ALA A CA 1
ATOM 684 C C . ALA A 1 95 ? -10.381 -12.604 15.545 1.00 77.69 95 ALA A C 1
ATOM 686 O O . ALA A 1 95 ? -10.816 -13.522 14.835 1.00 77.69 95 ALA A O 1
ATOM 687 N N . PRO A 1 96 ? -9.136 -12.637 16.051 1.00 73.62 96 PRO A N 1
ATOM 688 C CA . PRO A 1 96 ? -8.245 -13.763 15.825 1.00 73.62 96 PRO A CA 1
ATOM 689 C C . PRO A 1 96 ? -8.820 -15.020 16.488 1.00 73.62 96 PRO A C 1
ATOM 691 O O . PRO A 1 96 ? -9.134 -15.034 17.677 1.00 73.62 96 PRO A O 1
ATOM 694 N N . ARG A 1 97 ? -8.961 -16.099 15.711 1.00 67.38 97 ARG A N 1
ATOM 695 C CA . ARG A 1 97 ? -9.354 -17.414 16.232 1.00 67.38 97 ARG A CA 1
ATOM 696 C C . ARG A 1 97 ? -8.137 -18.082 16.884 1.00 67.38 97 ARG A C 1
ATOM 698 O O . ARG A 1 97 ? -7.489 -18.920 16.267 1.00 67.38 97 ARG A O 1
ATOM 705 N N . GLY A 1 98 ? -7.825 -17.675 18.114 1.00 68.81 98 GLY A N 1
ATOM 706 C CA . GLY A 1 98 ? -6.762 -18.255 18.944 1.00 68.81 98 GLY A CA 1
ATOM 707 C C . GLY A 1 98 ? -5.356 -17.698 18.689 1.00 68.81 98 GLY A C 1
ATOM 708 O O . GLY A 1 98 ? -5.180 -16.642 18.081 1.00 68.81 98 GLY A O 1
ATOM 709 N N . PHE A 1 99 ? -4.345 -18.418 19.184 1.00 66.81 99 PHE A N 1
ATOM 710 C CA . PHE A 1 99 ? -2.929 -18.108 18.978 1.00 66.81 99 PHE A CA 1
ATOM 711 C C . PHE A 1 99 ? -2.473 -18.674 17.628 1.00 66.81 99 PHE A C 1
ATOM 713 O O . PHE A 1 99 ? -2.085 -19.836 17.522 1.00 66.81 99 PHE A O 1
ATOM 720 N N . GLY A 1 100 ? -2.575 -17.879 16.564 1.00 65.31 100 GLY A N 1
ATOM 721 C CA . GLY A 1 100 ? -2.098 -18.280 15.244 1.00 65.31 100 GLY A CA 1
ATOM 722 C C . GLY A 1 100 ? -0.572 -18.376 15.168 1.00 65.31 100 GLY A C 1
ATOM 723 O O . GLY A 1 100 ? 0.158 -17.698 15.889 1.00 65.31 100 GLY A O 1
ATOM 724 N N . ILE A 1 101 ? -0.087 -19.192 14.232 1.00 74.38 101 ILE A N 1
ATOM 725 C CA . ILE A 1 101 ? 1.339 -19.307 13.899 1.00 74.38 101 ILE A CA 1
ATOM 726 C C . ILE A 1 101 ? 1.907 -17.978 13.371 1.00 74.38 101 ILE A C 1
ATOM 728 O O . ILE A 1 101 ? 1.216 -17.229 12.672 1.00 74.38 101 ILE A O 1
ATOM 732 N N . CYS A 1 102 ? 3.175 -17.699 13.691 1.00 83.62 102 CYS A N 1
ATOM 733 C CA . CYS A 1 102 ? 3.895 -16.461 13.366 1.00 83.62 102 CYS A CA 1
ATOM 734 C C . CYS A 1 102 ? 4.212 -16.347 11.866 1.00 83.62 102 CYS A C 1
ATOM 736 O O . CYS A 1 102 ? 5.350 -16.470 11.424 1.00 83.62 102 CYS A O 1
ATOM 738 N N . ILE A 1 103 ? 3.173 -16.141 11.062 1.00 82.69 103 ILE A N 1
ATOM 739 C CA . ILE A 1 103 ? 3.271 -15.951 9.619 1.00 82.69 103 ILE A CA 1
ATOM 740 C C . ILE A 1 103 ? 3.113 -14.462 9.309 1.00 82.69 103 ILE A C 1
ATOM 742 O O . ILE A 1 103 ? 2.077 -13.874 9.609 1.00 82.69 103 ILE A O 1
ATOM 746 N N . HIS A 1 104 ? 4.110 -13.865 8.654 1.00 91.88 104 HIS A N 1
ATOM 747 C CA . HIS A 1 104 ? 4.093 -12.469 8.205 1.00 91.88 104 HIS A CA 1
ATOM 748 C C . HIS A 1 104 ? 3.905 -12.390 6.685 1.00 91.88 104 HIS A C 1
ATOM 750 O O . HIS A 1 104 ? 4.869 -12.295 5.932 1.00 91.88 104 HIS A O 1
ATOM 756 N N . LYS A 1 105 ? 2.651 -12.454 6.222 1.00 92.44 105 LYS A N 1
ATOM 757 C CA . LYS A 1 105 ? 2.302 -12.331 4.790 1.00 92.44 105 LYS A CA 1
ATOM 758 C C . LYS A 1 105 ? 2.131 -10.884 4.326 1.00 92.44 105 LYS A C 1
ATOM 760 O O . LYS A 1 105 ? 2.152 -10.627 3.129 1.00 92.44 105 LYS A O 1
ATOM 765 N N . CYS A 1 106 ? 1.929 -9.961 5.257 1.00 91.81 106 CYS A N 1
ATOM 766 C CA . CYS A 1 106 ? 1.727 -8.545 4.983 1.00 91.81 106 CYS A CA 1
ATOM 767 C C . CYS A 1 106 ? 2.301 -7.699 6.124 1.00 91.81 106 CYS A C 1
ATOM 769 O O . CYS A 1 106 ? 2.429 -8.168 7.258 1.00 91.81 106 CYS A O 1
ATOM 771 N N . SER A 1 107 ? 2.599 -6.437 5.826 1.00 89.50 107 SER A N 1
ATOM 772 C CA . SER A 1 107 ? 3.043 -5.437 6.801 1.00 89.50 107 SER A CA 1
ATOM 773 C C . SER A 1 107 ? 2.016 -4.314 6.966 1.00 89.50 107 SER A C 1
ATOM 775 O O . SER A 1 107 ? 1.909 -3.723 8.042 1.00 89.50 107 SER A O 1
ATOM 777 N N . SER A 1 108 ? 1.234 -4.043 5.918 1.00 88.56 108 SER A N 1
ATOM 778 C CA . SER A 1 108 ? 0.182 -3.031 5.864 1.00 88.56 108 SER A CA 1
ATOM 779 C C . SER A 1 108 ? -0.998 -3.481 5.001 1.00 88.56 108 SER A C 1
ATOM 781 O O . SER A 1 108 ? -0.865 -4.382 4.174 1.00 88.56 108 SER A O 1
ATOM 783 N N . ASP A 1 109 ? -2.149 -2.818 5.148 1.00 88.56 109 ASP A N 1
ATOM 784 C CA . ASP A 1 109 ? -3.350 -3.088 4.341 1.00 88.56 109 ASP A CA 1
ATOM 785 C C . ASP A 1 109 ? -3.078 -3.041 2.828 1.00 88.56 109 ASP A C 1
ATOM 787 O O . ASP A 1 109 ? -3.737 -3.734 2.059 1.00 88.56 109 ASP A O 1
ATOM 791 N N . TYR A 1 110 ? -2.094 -2.253 2.391 1.00 87.06 110 TYR A N 1
ATOM 792 C CA . TYR A 1 110 ? -1.745 -2.074 0.980 1.00 87.06 110 TYR A CA 1
ATOM 793 C C . TYR A 1 110 ? -0.980 -3.242 0.368 1.00 87.06 110 TYR A C 1
ATOM 795 O O . TYR A 1 110 ? -0.955 -3.365 -0.853 1.00 87.06 110 TYR A O 1
ATOM 803 N N . ASP A 1 111 ? -0.381 -4.093 1.199 1.00 90.00 111 ASP A N 1
ATOM 804 C CA . ASP A 1 111 ? 0.267 -5.319 0.727 1.00 90.00 111 ASP A CA 1
ATOM 805 C C . ASP A 1 111 ? -0.779 -6.381 0.365 1.00 90.00 111 ASP A C 1
ATOM 807 O O . ASP A 1 111 ? -0.496 -7.336 -0.355 1.00 90.00 111 ASP A O 1
ATOM 811 N N . CYS A 1 112 ? -2.000 -6.216 0.876 1.00 90.56 112 CYS A N 1
ATOM 812 C CA . CYS A 1 112 ? -3.099 -7.126 0.640 1.00 90.56 112 CYS A CA 1
ATOM 813 C C . CYS A 1 112 ? -3.872 -6.747 -0.632 1.00 90.56 112 CYS A C 1
ATOM 815 O O . CYS A 1 112 ? -4.076 -5.558 -0.898 1.00 90.56 112 CYS A O 1
ATOM 817 N N . PRO A 1 113 ? -4.359 -7.731 -1.403 1.00 88.38 113 PRO A N 1
ATOM 818 C CA . PRO A 1 113 ? -5.175 -7.469 -2.583 1.00 88.38 113 PRO A CA 1
ATOM 819 C C . PRO A 1 113 ? -6.552 -6.902 -2.205 1.00 88.38 113 PRO A C 1
ATOM 821 O O . PRO A 1 113 ? -7.024 -7.044 -1.072 1.00 88.38 113 PRO A O 1
ATOM 824 N N . ASP A 1 114 ? -7.200 -6.258 -3.173 1.00 86.25 114 ASP A N 1
ATOM 825 C CA . ASP A 1 114 ? -8.582 -5.775 -3.083 1.00 86.25 114 ASP A CA 1
ATOM 826 C C . ASP A 1 114 ? -8.851 -4.932 -1.822 1.00 86.25 114 ASP A C 1
ATOM 828 O O . ASP A 1 114 ? -8.079 -4.043 -1.456 1.00 86.25 114 ASP A O 1
ATOM 832 N N . VAL A 1 115 ? -9.943 -5.236 -1.122 1.00 83.62 115 VAL A N 1
ATOM 833 C CA . VAL A 1 115 ? -10.381 -4.602 0.127 1.00 83.62 115 VAL A CA 1
ATOM 834 C C . VAL A 1 115 ? -9.799 -5.263 1.380 1.00 83.62 115 VAL A C 1
ATOM 836 O O . VAL A 1 115 ? -10.148 -4.884 2.492 1.00 83.62 115 VAL A O 1
ATOM 839 N N . GLN A 1 116 ? -8.931 -6.269 1.233 1.00 90.25 116 GLN A N 1
ATOM 840 C CA . GLN A 1 116 ? -8.418 -7.026 2.375 1.00 90.25 116 GLN A CA 1
ATOM 841 C C . GLN A 1 116 ? -7.464 -6.183 3.219 1.00 90.25 116 GLN A C 1
ATOM 843 O O . GLN A 1 116 ? -6.631 -5.453 2.679 1.00 90.25 116 GLN A O 1
ATOM 848 N N . LYS A 1 117 ? -7.558 -6.333 4.538 1.00 90.06 117 LYS A N 1
ATOM 849 C CA . LYS A 1 117 ? -6.707 -5.669 5.525 1.00 90.06 117 LYS A CA 1
ATOM 850 C C . LYS A 1 117 ? -5.610 -6.599 6.014 1.00 90.06 117 LYS A C 1
ATOM 852 O O . LYS A 1 117 ? -5.780 -7.818 6.029 1.00 90.06 117 LYS A O 1
ATOM 857 N N . CYS A 1 118 ? -4.503 -6.011 6.448 1.00 91.88 118 CYS A N 1
ATOM 858 C CA . CYS A 1 118 ? -3.412 -6.747 7.060 1.00 91.88 118 CYS A CA 1
ATOM 859 C C . CYS A 1 118 ? -3.677 -6.909 8.557 1.00 91.88 118 CYS A C 1
ATOM 861 O O . CYS A 1 118 ? -3.428 -6.007 9.357 1.00 91.88 118 CYS A O 1
ATOM 863 N N . CYS A 1 119 ? -4.212 -8.068 8.921 1.00 89.94 119 CYS A N 1
ATOM 864 C CA . CYS A 1 119 ? -4.742 -8.342 10.247 1.00 89.94 119 CYS A CA 1
ATOM 865 C C . CYS A 1 119 ? -3.823 -9.261 11.043 1.00 89.94 119 CYS A C 1
ATOM 867 O O . CYS A 1 119 ? -3.238 -10.201 10.500 1.00 89.94 119 CYS A O 1
ATOM 869 N N . SER A 1 120 ? -3.721 -9.011 12.347 1.00 89.69 120 SER A N 1
ATOM 870 C CA . SER A 1 120 ? -2.983 -9.887 13.253 1.00 89.69 120 SER A CA 1
ATOM 871 C C . SER A 1 120 ? -3.721 -11.212 13.429 1.00 89.69 120 SER A C 1
ATOM 873 O O . SER A 1 120 ? -4.924 -11.225 13.675 1.00 89.69 120 SER A O 1
ATOM 875 N N . ASN A 1 121 ? -2.999 -12.328 13.351 1.00 84.75 121 ASN A N 1
ATOM 876 C CA . ASN A 1 121 ? -3.547 -13.659 13.641 1.00 84.75 121 ASN A CA 1
ATOM 877 C C . ASN A 1 121 ? -3.178 -14.163 15.050 1.00 84.75 121 ASN A C 1
ATOM 879 O O . ASN A 1 121 ? -3.282 -15.354 15.310 1.00 84.75 121 ASN A O 1
ATOM 883 N N . GLY A 1 122 ? -2.706 -13.282 15.937 1.00 80.62 122 GLY A N 1
ATOM 884 C CA . GLY A 1 122 ? -2.240 -13.620 17.286 1.00 80.62 122 GLY A CA 1
ATOM 885 C C . GLY A 1 122 ? -0.715 -13.597 17.444 1.00 80.62 122 GLY A C 1
ATOM 886 O O . GLY A 1 122 ? -0.247 -13.142 18.479 1.00 80.62 122 GLY A O 1
ATOM 887 N N . CYS A 1 123 ? 0.058 -13.983 16.419 1.00 85.62 123 CYS A N 1
ATOM 888 C CA . CYS A 1 123 ? 1.524 -13.827 16.418 1.00 85.62 123 CYS A CA 1
ATOM 889 C C . CYS A 1 123 ? 2.049 -13.032 15.211 1.00 85.62 123 CYS A C 1
ATOM 891 O O . CYS A 1 123 ? 2.865 -12.125 15.352 1.00 85.62 123 CYS A O 1
ATOM 893 N N . GLY A 1 124 ? 1.576 -13.365 14.011 1.00 88.88 124 GLY A N 1
ATOM 894 C CA . GLY A 1 124 ? 1.969 -12.731 12.757 1.00 88.88 124 GLY A CA 1
ATOM 895 C C . GLY A 1 124 ? 0.886 -11.819 12.180 1.00 88.88 124 GLY A C 1
ATOM 896 O O . GLY A 1 124 ? -0.003 -11.339 12.887 1.00 88.88 124 GLY A O 1
ATOM 897 N N . LYS A 1 125 ? 0.956 -11.590 10.863 1.00 91.25 125 LYS A N 1
ATOM 898 C CA . LYS A 1 125 ? -0.020 -10.799 10.103 1.00 91.25 125 LYS A CA 1
ATOM 899 C C . LYS A 1 125 ? -0.381 -11.453 8.775 1.00 91.25 125 LYS A C 1
ATOM 901 O O . LYS A 1 125 ? 0.489 -11.869 8.007 1.00 91.25 125 LYS A O 1
ATOM 906 N N . VAL A 1 126 ? -1.675 -11.498 8.486 1.00 91.88 126 VAL A N 1
ATOM 907 C CA . VAL A 1 126 ? -2.247 -12.123 7.291 1.00 91.88 126 VAL A CA 1
ATOM 908 C C . VAL A 1 126 ? -3.330 -11.235 6.681 1.00 91.88 126 VAL A C 1
ATOM 910 O O . VAL A 1 126 ? -3.986 -10.465 7.379 1.00 91.88 126 VAL A O 1
ATOM 913 N N . CYS A 1 127 ? -3.520 -11.340 5.368 1.00 92.62 127 CYS A N 1
ATOM 914 C CA . CYS A 1 127 ? -4.563 -10.600 4.664 1.00 92.62 127 CYS A CA 1
ATOM 915 C C . CYS A 1 127 ? -5.931 -11.234 4.915 1.00 92.62 127 CYS A C 1
ATOM 917 O O . CYS A 1 127 ? -6.130 -12.405 4.592 1.00 92.62 127 CYS A O 1
ATOM 919 N N . LEU A 1 128 ? -6.858 -10.471 5.495 1.00 89.69 128 LEU A N 1
ATOM 920 C CA . LEU A 1 128 ? -8.225 -10.906 5.776 1.00 89.69 128 LEU A CA 1
ATOM 921 C C . LEU A 1 128 ? -9.226 -9.906 5.206 1.00 89.69 128 LEU A C 1
ATOM 923 O O . LEU A 1 128 ? -8.980 -8.699 5.169 1.00 89.69 128 LEU A O 1
ATOM 927 N N . LYS A 1 129 ? -10.386 -10.408 4.777 1.00 89.19 129 LYS A N 1
ATOM 928 C CA . LYS A 1 129 ? -11.515 -9.537 4.444 1.00 89.19 129 LYS A CA 1
ATOM 929 C C . LYS A 1 129 ? -11.989 -8.835 5.727 1.00 89.19 129 LYS A C 1
ATOM 931 O O . LYS A 1 129 ? -12.177 -9.522 6.734 1.00 89.19 129 LYS A O 1
ATOM 936 N N . PRO A 1 130 ? -12.162 -7.506 5.708 1.00 84.94 130 PRO A N 1
ATOM 937 C CA . PRO A 1 130 ? -12.662 -6.781 6.864 1.00 84.94 130 PRO A CA 1
ATOM 938 C C . PRO A 1 130 ? -14.108 -7.164 7.192 1.00 84.94 130 PRO A C 1
ATOM 940 O O . PRO A 1 130 ? -14.905 -7.435 6.292 1.00 84.94 130 PRO A O 1
ATOM 943 N N . THR A 1 131 ? -14.458 -7.143 8.476 1.00 75.62 131 THR A N 1
ATOM 944 C CA . THR A 1 131 ? -15.849 -7.199 8.936 1.00 75.62 131 THR A CA 1
ATOM 945 C C . THR A 1 131 ? -16.484 -5.813 8.816 1.00 75.62 131 THR A C 1
ATOM 947 O O . THR A 1 131 ? -15.828 -4.800 9.075 1.00 75.62 131 THR A O 1
ATOM 950 N N . GLN A 1 132 ? -17.758 -5.761 8.412 1.00 68.06 132 GLN A N 1
ATOM 951 C CA . GLN A 1 132 ? -18.520 -4.507 8.287 1.00 68.06 132 GLN A CA 1
ATOM 952 C C . GLN A 1 132 ? -19.008 -3.964 9.644 1.00 68.06 132 GLN A C 1
ATOM 954 O O . GLN A 1 132 ? -19.330 -2.789 9.757 1.00 68.06 132 GLN A O 1
ATOM 959 N N . SER A 1 133 ? -19.034 -4.803 10.679 1.00 64.00 133 SER A N 1
ATOM 960 C CA . SER A 1 133 ? -19.583 -4.507 12.005 1.00 64.00 133 SER A CA 1
ATOM 961 C C . SER A 1 133 ? -18.477 -4.095 12.986 1.00 64.00 133 SER A C 1
ATOM 963 O O . SER A 1 133 ? -18.031 -4.884 13.825 1.00 64.00 133 SER A O 1
ATOM 965 N N . GLY A 1 134 ? -17.927 -2.897 12.799 1.00 70.00 134 GLY A N 1
ATOM 966 C CA . GLY A 1 134 ? -16.898 -2.358 13.685 1.00 70.00 134 GLY A CA 1
ATOM 967 C C . GLY A 1 134 ? -16.577 -0.890 13.405 1.00 70.00 134 GLY A C 1
ATOM 968 O O . GLY A 1 134 ? -16.762 -0.405 12.292 1.00 70.00 134 GLY A O 1
ATOM 969 N N . CYS A 1 135 ? -16.092 -0.179 14.417 1.00 79.62 135 CYS A N 1
ATOM 970 C CA . CYS A 1 135 ? -15.930 1.272 14.415 1.00 79.62 135 CYS A CA 1
ATOM 971 C C . CYS A 1 135 ? -14.451 1.646 14.426 1.00 79.62 135 CYS A C 1
ATOM 973 O O . CYS A 1 135 ? -13.668 1.063 15.172 1.00 79.62 135 CYS A O 1
ATOM 975 N N . LEU A 1 136 ? -14.060 2.653 13.645 1.00 77.88 136 LEU A N 1
ATOM 976 C CA . LEU A 1 136 ? -12.723 3.244 13.726 1.00 77.88 136 LEU A CA 1
ATOM 977 C C . LEU A 1 136 ? -12.779 4.489 14.617 1.00 77.88 136 LEU A C 1
ATOM 979 O O . LEU A 1 136 ? -13.358 5.502 14.230 1.00 77.88 136 LEU A O 1
ATOM 983 N N . VAL A 1 137 ? -12.155 4.432 15.792 1.00 80.75 137 VAL A N 1
ATOM 984 C CA . VAL A 1 137 ? -12.090 5.554 16.740 1.00 80.75 137 VAL A CA 1
ATOM 985 C C . VAL A 1 137 ? -10.625 5.880 17.006 1.00 80.75 137 VAL A C 1
ATOM 987 O O . VAL A 1 137 ? -9.862 5.020 17.432 1.00 80.75 137 VAL A O 1
ATOM 990 N N . ASN A 1 138 ? -10.204 7.115 16.709 1.00 78.56 138 ASN A N 1
ATOM 991 C CA . ASN A 1 138 ? -8.822 7.597 16.888 1.00 78.56 138 ASN A CA 1
ATOM 992 C C . ASN A 1 138 ? -7.742 6.697 16.244 1.00 78.56 138 ASN A C 1
ATOM 994 O O . ASN A 1 138 ? -6.649 6.537 16.778 1.00 78.56 138 ASN A O 1
ATOM 998 N N . GLY A 1 139 ? -8.053 6.085 15.095 1.00 71.31 139 GLY A N 1
ATOM 999 C CA . GLY A 1 139 ? -7.145 5.167 14.395 1.00 71.31 139 GLY A CA 1
ATOM 1000 C C . GLY A 1 139 ? -7.113 3.739 14.957 1.00 71.31 139 GLY A C 1
ATOM 1001 O O . GLY A 1 139 ? -6.411 2.891 14.407 1.00 71.31 139 GLY A O 1
ATOM 1002 N N . VAL A 1 140 ? -7.889 3.455 16.006 1.00 75.12 140 VAL A N 1
ATOM 1003 C CA . VAL A 1 140 ? -8.051 2.128 16.609 1.00 75.12 140 VAL A CA 1
ATOM 1004 C C . VAL A 1 140 ? -9.369 1.513 16.141 1.00 75.12 140 VAL A C 1
ATOM 1006 O O . VAL A 1 140 ? -10.394 2.190 16.078 1.00 75.12 140 VAL A O 1
ATOM 1009 N N . ASN A 1 141 ? -9.343 0.228 15.790 1.00 75.50 141 ASN A N 1
ATOM 1010 C CA . ASN A 1 141 ? -10.538 -0.500 15.375 1.00 75.50 141 ASN A CA 1
ATOM 1011 C C . ASN A 1 141 ? -11.216 -1.153 16.582 1.00 75.50 141 ASN A C 1
ATOM 1013 O O . ASN A 1 141 ? -10.570 -1.881 17.333 1.00 75.50 141 ASN A O 1
ATOM 1017 N N . TYR A 1 142 ? -12.518 -0.936 16.711 1.00 79.12 142 TYR A N 1
ATOM 1018 C CA . TYR A 1 142 ? -13.383 -1.505 17.733 1.00 79.12 142 TYR A CA 1
ATOM 1019 C C . TYR A 1 142 ? -14.375 -2.466 17.089 1.00 79.12 142 TYR A C 1
ATOM 1021 O O . TYR A 1 142 ? -14.897 -2.199 16.007 1.00 79.12 142 TYR A O 1
ATOM 1029 N N . ASN A 1 143 ? -14.626 -3.588 17.753 1.00 77.56 143 ASN A N 1
ATOM 1030 C CA . ASN A 1 143 ? -15.598 -4.578 17.299 1.00 77.56 143 ASN A CA 1
ATOM 1031 C C . ASN A 1 143 ? -17.029 -4.101 17.589 1.00 77.56 143 ASN A C 1
ATOM 1033 O O . ASN A 1 143 ? -17.234 -3.269 18.471 1.00 77.56 143 ASN A O 1
ATOM 1037 N N . GLU A 1 144 ? -18.013 -4.666 16.891 1.00 81.38 144 GLU A N 1
ATOM 1038 C CA . GLU A 1 144 ? -19.433 -4.516 17.231 1.00 81.38 144 GLU A CA 1
ATOM 1039 C C . GLU A 1 144 ? -19.686 -4.793 18.723 1.00 81.38 144 GLU A C 1
ATOM 1041 O O . GLU A 1 144 ? -19.168 -5.763 19.280 1.00 81.38 144 GLU A O 1
ATOM 1046 N N . GLY A 1 145 ? -20.458 -3.926 19.377 1.00 82.31 145 GLY A N 1
ATOM 1047 C CA . GLY A 1 145 ? -20.774 -3.998 20.803 1.00 82.31 145 GLY A CA 1
ATOM 1048 C C . GLY A 1 145 ? -19.650 -3.554 21.746 1.00 82.31 145 GLY A C 1
ATOM 1049 O O . GLY A 1 145 ? -19.882 -3.454 22.948 1.00 82.31 145 GLY A O 1
ATOM 1050 N N . ALA A 1 146 ? -18.441 -3.262 21.252 1.00 85.31 146 ALA A N 1
ATOM 1051 C CA . ALA A 1 146 ? -17.351 -2.801 22.110 1.00 85.31 146 ALA A CA 1
ATOM 1052 C C . ALA A 1 146 ? -17.626 -1.392 22.659 1.00 85.31 146 ALA A C 1
ATOM 1054 O O . ALA A 1 146 ? -18.033 -0.498 21.911 1.00 85.31 146 ALA A O 1
ATOM 1055 N N . THR A 1 147 ? -17.338 -1.177 23.946 1.00 89.81 147 THR A N 1
ATOM 1056 C CA . THR A 1 147 ? -17.293 0.164 24.541 1.00 89.81 147 THR A CA 1
ATOM 1057 C C . THR A 1 147 ? -16.108 0.935 23.962 1.00 89.81 147 THR A C 1
ATOM 1059 O O . THR A 1 147 ? -14.983 0.427 23.926 1.00 89.81 147 THR A O 1
ATOM 1062 N N . VAL A 1 148 ? -16.349 2.160 23.500 1.00 89.19 148 VAL A N 1
ATOM 1063 C CA . VAL A 1 148 ? -15.341 3.019 22.869 1.00 89.19 148 VAL A CA 1
ATOM 1064 C C . VAL A 1 148 ? -15.149 4.322 23.655 1.00 89.19 148 VAL A C 1
ATOM 1066 O O . VAL A 1 148 ? -16.069 4.758 24.345 1.00 89.19 148 VAL A O 1
ATOM 1069 N N . PRO A 1 149 ? -13.979 4.980 23.560 1.00 86.69 149 PRO A N 1
ATOM 1070 C CA . PRO A 1 149 ? -13.747 6.262 24.218 1.00 86.69 149 PRO A CA 1
ATOM 1071 C C . PRO A 1 149 ? -14.690 7.355 23.695 1.00 86.69 149 PRO A C 1
ATOM 1073 O O . PRO A 1 149 ? -14.833 7.520 22.480 1.00 86.69 149 PRO A O 1
ATOM 1076 N N . SER A 1 150 ? -15.264 8.153 24.602 1.00 83.69 150 SER A N 1
ATOM 1077 C CA . SER A 1 150 ? -15.970 9.389 24.235 1.00 83.69 150 SER A CA 1
ATOM 1078 C C . SER A 1 150 ? -15.006 10.371 23.562 1.00 83.69 150 SER A C 1
ATOM 1080 O O . SER A 1 150 ? -13.884 10.587 24.029 1.00 83.69 150 SER A O 1
ATOM 1082 N N . LYS A 1 151 ? -15.463 11.037 22.492 1.00 78.12 151 LYS A N 1
ATOM 1083 C CA . LYS A 1 151 ? -14.694 12.093 21.805 1.00 78.12 151 LYS A CA 1
ATOM 1084 C C . LYS A 1 151 ? -14.312 13.256 22.725 1.00 78.12 151 LYS A C 1
ATOM 1086 O O . LYS A 1 151 ? -13.324 13.928 22.446 1.00 78.12 151 LYS A O 1
ATOM 1091 N N . LYS A 1 152 ? -15.104 13.524 23.767 1.00 82.31 152 LYS A N 1
ATOM 1092 C CA . LYS A 1 152 ? -14.906 14.651 24.691 1.00 82.31 152 LYS A CA 1
ATOM 1093 C C . LYS A 1 152 ? -14.437 14.218 26.081 1.00 82.31 152 LYS A C 1
ATOM 1095 O O . LYS A 1 152 ? -14.347 15.070 26.956 1.00 82.31 152 LYS A O 1
ATOM 1100 N N . ALA A 1 153 ? -14.154 12.927 26.280 1.00 81.69 153 ALA A N 1
ATOM 1101 C CA . ALA A 1 153 ? -13.838 12.352 27.589 1.00 81.69 153 ALA A CA 1
ATOM 1102 C C . ALA A 1 153 ? -14.875 12.724 28.671 1.00 81.69 153 ALA A C 1
ATOM 1104 O O . ALA A 1 153 ? -14.522 12.965 29.823 1.00 81.69 153 ALA A O 1
ATOM 1105 N N . ASN A 1 154 ? -16.158 12.800 28.293 1.00 86.75 154 ASN A N 1
ATOM 1106 C CA . ASN A 1 154 ? -17.233 13.066 29.242 1.00 86.75 154 ASN A CA 1
ATOM 1107 C C . ASN A 1 154 ? -17.455 11.811 30.108 1.00 86.75 154 ASN A C 1
ATOM 1109 O O . ASN A 1 154 ? -17.810 10.772 29.549 1.00 86.75 154 ASN A O 1
ATOM 1113 N N . PRO A 1 155 ? -17.275 11.876 31.442 1.00 87.88 155 PRO A N 1
ATOM 1114 C CA . PRO A 1 155 ? -17.413 10.705 32.304 1.00 87.88 155 PRO A CA 1
ATOM 1115 C C . PRO A 1 155 ? -18.845 10.156 32.357 1.00 87.88 155 PRO A C 1
ATOM 1117 O O . PRO A 1 155 ? -19.022 8.989 32.691 1.00 87.88 155 PRO A O 1
ATOM 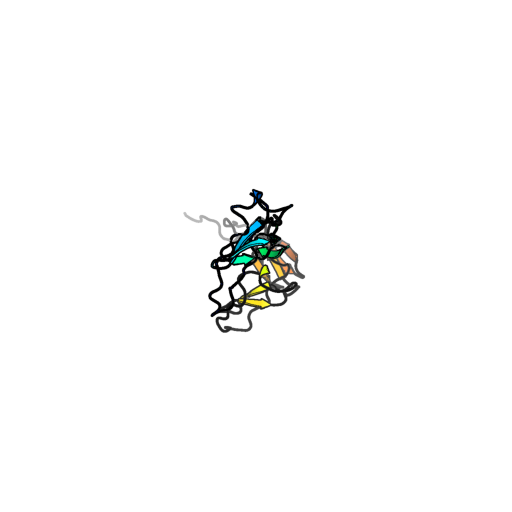1120 N N . CYS A 1 156 ? -19.856 10.961 32.010 1.00 89.50 156 CYS A N 1
ATOM 1121 C CA . CYS A 1 156 ? -21.258 10.542 31.943 1.00 89.50 156 CYS A CA 1
ATOM 1122 C C . CYS A 1 156 ? -21.702 10.040 30.573 1.00 89.50 156 CYS A C 1
ATOM 1124 O O . CYS A 1 156 ? -22.871 9.722 30.394 1.00 89.50 156 CYS A O 1
ATOM 1126 N N . GLU A 1 157 ? -20.811 9.989 29.591 1.00 91.81 157 GLU A N 1
ATOM 1127 C CA . GLU A 1 157 ? -21.143 9.523 28.253 1.00 91.81 157 GLU A CA 1
ATOM 1128 C C . GLU A 1 157 ? -20.564 8.123 28.044 1.00 91.81 157 GLU A C 1
ATOM 1130 O O . GLU A 1 157 ? -19.349 7.923 28.088 1.00 91.81 157 GLU A O 1
ATOM 1135 N N . SER A 1 158 ? -21.439 7.150 27.803 1.00 90.81 158 SER A N 1
ATOM 1136 C CA . SER A 1 158 ? -21.048 5.787 27.459 1.00 90.81 158 SER A CA 1
ATOM 1137 C C . SER A 1 158 ? -21.245 5.576 25.967 1.00 90.81 158 SER A C 1
ATOM 1139 O O . SER A 1 158 ? -22.354 5.716 25.457 1.00 90.81 158 SER A O 1
ATOM 1141 N N . CYS A 1 159 ? -20.170 5.240 25.259 1.00 92.19 159 CYS A N 1
ATOM 1142 C CA . CYS A 1 159 ? -20.202 5.030 23.819 1.00 92.19 159 CYS A CA 1
ATOM 1143 C C . CYS A 1 159 ? -19.979 3.558 23.478 1.00 92.19 159 CYS A C 1
ATOM 1145 O O . CYS A 1 159 ? -19.049 2.929 23.983 1.00 92.19 159 CYS A O 1
ATOM 1147 N N . THR A 1 160 ? -20.785 3.018 22.569 1.00 91.25 160 THR A N 1
ATOM 1148 C CA . THR A 1 160 ? -20.652 1.659 22.040 1.00 91.25 160 THR A CA 1
ATOM 1149 C C . THR A 1 160 ? -20.546 1.680 20.525 1.00 91.25 160 THR A C 1
ATOM 1151 O O . THR A 1 160 ? -21.068 2.567 19.851 1.00 91.25 160 THR A O 1
ATOM 1154 N N . CYS A 1 161 ? -19.826 0.713 19.970 1.00 88.50 161 CYS A N 1
ATOM 1155 C CA . CYS A 1 161 ? -19.805 0.516 18.534 1.00 88.50 161 CYS A CA 1
ATOM 1156 C C . CYS A 1 161 ? -21.052 -0.250 18.088 1.00 88.50 161 CYS A C 1
ATOM 1158 O O . CYS A 1 161 ? -21.216 -1.407 18.467 1.00 88.50 161 CYS A O 1
ATOM 1160 N N . GLN A 1 162 ? -21.903 0.381 17.283 1.00 86.44 162 GLN A N 1
ATOM 1161 C CA . GLN A 1 162 ? -23.115 -0.231 16.747 1.00 86.44 162 GLN A CA 1
ATOM 1162 C C . GLN A 1 162 ? -23.228 0.017 15.240 1.00 86.44 162 GLN A C 1
ATOM 1164 O O . GLN A 1 162 ? -23.183 1.162 14.776 1.00 86.44 162 GLN A O 1
ATOM 1169 N N . ASN A 1 163 ? -23.374 -1.056 14.464 1.00 77.00 163 ASN A N 1
ATOM 1170 C CA . ASN A 1 163 ? -23.509 -1.058 13.007 1.00 77.00 163 ASN A CA 1
ATOM 1171 C C . ASN A 1 163 ? -22.461 -0.183 12.295 1.00 77.00 163 ASN A C 1
ATOM 1173 O O . ASN A 1 163 ? -22.769 0.582 11.381 1.00 77.00 163 ASN A O 1
ATOM 1177 N N . GLY A 1 164 ? -21.207 -0.265 12.746 1.00 74.00 164 GLY A N 1
ATOM 1178 C CA . GLY A 1 164 ? -20.095 0.501 12.171 1.00 74.00 164 GLY A CA 1
ATOM 1179 C C . GLY A 1 164 ? -20.058 1.989 12.545 1.00 74.00 164 GLY A C 1
ATOM 1180 O O . GLY A 1 164 ? -19.236 2.737 12.013 1.00 74.00 164 GLY A O 1
ATOM 1181 N N . SER A 1 165 ? -20.904 2.426 13.479 1.00 81.81 165 SER A N 1
ATOM 1182 C CA . SER A 1 165 ? -20.949 3.794 13.997 1.00 81.81 165 SER A CA 1
ATOM 1183 C C . SER A 1 165 ? -20.819 3.824 15.518 1.00 81.81 165 SER A C 1
ATOM 1185 O O . SER A 1 165 ? -21.241 2.905 16.214 1.00 81.81 165 SER A O 1
ATOM 1187 N N . VAL A 1 166 ? -20.213 4.884 16.049 1.00 87.38 166 VAL A N 1
ATOM 1188 C CA . VAL A 1 166 ? -20.163 5.091 17.498 1.00 87.38 166 VAL A CA 1
ATOM 1189 C C . VAL A 1 166 ? -21.495 5.676 17.951 1.00 87.38 166 VAL A C 1
ATOM 1191 O O . VAL A 1 166 ? -21.840 6.782 17.540 1.00 87.38 166 VAL A O 1
ATOM 1194 N N . GLN A 1 167 ? -22.208 4.940 18.797 1.00 92.00 167 GLN A N 1
ATOM 1195 C CA . GLN A 1 167 ? -23.454 5.359 19.431 1.00 92.00 167 GLN A CA 1
ATOM 1196 C C . GLN A 1 167 ? -23.176 5.670 20.897 1.00 92.00 167 GLN A C 1
ATOM 1198 O O . GLN A 1 167 ? -22.706 4.802 21.632 1.00 92.00 167 GLN A O 1
ATOM 1203 N N . CYS A 1 168 ? -23.415 6.913 21.307 1.00 91.88 168 CYS A N 1
ATOM 1204 C CA . CYS A 1 168 ? -23.164 7.380 22.665 1.00 91.88 168 CYS A CA 1
ATOM 1205 C C . CYS A 1 168 ? -24.475 7.708 23.368 1.00 91.88 168 CYS A C 1
ATOM 1207 O O . CYS A 1 168 ? -25.329 8.392 22.806 1.00 91.88 168 CYS A O 1
ATOM 1209 N N . GLU A 1 169 ? -24.595 7.267 24.612 1.00 91.19 169 GLU A N 1
ATOM 1210 C CA . GLU A 1 169 ? -25.729 7.551 25.481 1.00 91.19 169 GLU A CA 1
ATOM 1211 C C . GLU A 1 169 ? -25.244 8.230 26.764 1.00 91.19 169 GLU A C 1
ATOM 1213 O O . GLU A 1 169 ? -24.159 7.942 27.279 1.00 91.19 169 GLU A O 1
ATOM 1218 N N . MET A 1 170 ? -26.052 9.159 27.277 1.00 89.31 170 MET A N 1
ATOM 1219 C CA . MET A 1 170 ? -25.777 9.839 28.541 1.00 89.31 170 MET A CA 1
ATOM 1220 C C . MET A 1 170 ? -26.303 8.997 29.700 1.00 89.31 170 MET A C 1
ATOM 1222 O O . MET A 1 170 ? -27.488 8.673 29.766 1.00 89.31 170 MET A O 1
ATOM 1226 N N . MET A 1 171 ? -25.413 8.669 30.629 1.00 87.38 171 MET A N 1
ATOM 1227 C CA . MET A 1 171 ? -25.746 8.012 31.879 1.00 87.38 171 MET A CA 1
ATOM 1228 C C . MET A 1 171 ? -26.496 8.989 32.786 1.00 87.38 171 MET A C 1
ATOM 1230 O O . MET A 1 171 ? -26.046 10.111 33.025 1.00 87.38 171 MET A O 1
ATOM 1234 N N . ALA A 1 172 ? -27.643 8.554 33.302 1.00 89.31 172 ALA A N 1
ATOM 1235 C CA . ALA A 1 172 ? -28.388 9.302 34.302 1.00 89.31 172 ALA A CA 1
ATOM 1236 C C . ALA A 1 172 ? -27.807 9.041 35.697 1.00 89.31 172 ALA A C 1
ATOM 1238 O O . ALA A 1 172 ? -27.556 7.893 36.067 1.00 89.31 172 ALA A O 1
ATOM 1239 N N . CYS A 1 173 ? -27.637 10.104 36.480 1.00 87.50 173 CYS A N 1
ATOM 1240 C CA . CYS A 1 173 ? -27.202 9.996 37.867 1.00 87.50 173 CYS A CA 1
ATOM 1241 C C . CYS A 1 173 ? -28.386 10.021 38.841 1.00 87.50 173 CYS A C 1
ATOM 1243 O O . CYS A 1 173 ? -29.398 10.671 38.565 1.00 87.50 173 CYS A O 1
ATOM 1245 N N . PRO A 1 174 ? -28.261 9.355 40.003 1.00 87.88 174 PRO A N 1
ATOM 1246 C CA . PRO A 1 174 ? -29.240 9.474 41.073 1.00 87.88 174 PRO A CA 1
ATOM 1247 C C . PRO A 1 174 ? -29.285 10.910 41.611 1.00 87.88 174 PRO A C 1
ATOM 1249 O O . PRO A 1 174 ? -28.251 11.551 41.807 1.00 87.88 174 PRO A O 1
ATOM 1252 N N . ALA A 1 175 ? -30.492 11.404 41.885 1.00 86.50 175 ALA A N 1
ATOM 1253 C CA . ALA A 1 175 ? -30.690 12.681 42.558 1.00 86.50 175 ALA A CA 1
ATOM 1254 C C . ALA A 1 175 ? -30.478 12.502 44.070 1.00 86.50 175 ALA A C 1
ATOM 1256 O O . ALA A 1 175 ? -31.292 11.870 44.742 1.00 86.50 175 ALA A O 1
ATOM 1257 N N . CYS A 1 176 ? -29.380 13.033 44.610 1.00 85.56 176 CYS A N 1
ATOM 1258 C CA . CYS A 1 176 ? -29.082 12.984 46.041 1.00 85.56 176 CYS A CA 1
ATOM 1259 C C . CYS A 1 176 ? -28.188 14.152 46.481 1.00 85.56 176 CYS A C 1
ATOM 1261 O O . CYS A 1 176 ? -27.583 14.835 45.654 1.00 85.56 176 CYS A O 1
ATOM 1263 N N . VAL A 1 177 ? -28.093 14.364 47.797 1.00 85.00 177 VAL A N 1
ATOM 1264 C CA . VAL A 1 177 ? -27.109 15.274 48.400 1.00 85.00 177 VAL A CA 1
ATOM 1265 C C . VAL A 1 177 ? -25.809 14.501 48.622 1.00 85.00 177 VAL A C 1
ATOM 1267 O O . VAL A 1 177 ? -25.798 13.461 49.285 1.00 85.00 177 VAL A O 1
ATOM 1270 N N . GLY A 1 178 ? -24.717 14.997 48.049 1.00 86.25 178 GLY A N 1
ATOM 1271 C CA . GLY A 1 178 ? -23.413 14.343 48.076 1.00 86.25 178 GLY A CA 1
ATOM 1272 C C . GLY A 1 178 ? -22.350 15.180 47.372 1.00 86.25 178 GLY A C 1
ATOM 1273 O O . GLY A 1 178 ? -22.565 16.359 47.092 1.00 86.25 178 GLY A O 1
ATOM 1274 N N . TYR A 1 179 ? -21.213 14.563 47.063 1.00 88.56 179 TYR A N 1
ATOM 1275 C CA . TYR A 1 179 ? -20.141 15.188 46.286 1.00 88.56 179 TYR A CA 1
ATOM 1276 C C . TYR A 1 179 ? -19.766 14.311 45.090 1.00 88.56 179 TYR A C 1
ATOM 1278 O O . TYR A 1 179 ? -19.871 13.087 45.155 1.00 88.56 179 TYR A O 1
ATOM 1286 N N . THR A 1 180 ? -19.308 14.926 44.000 1.00 88.56 180 THR A N 1
ATOM 1287 C CA . THR A 1 180 ? -18.824 14.209 42.812 1.00 88.56 180 THR A CA 1
ATOM 1288 C C . THR A 1 180 ? -17.299 14.280 42.769 1.00 88.56 180 THR A C 1
ATOM 1290 O O . THR A 1 180 ? -16.756 15.379 42.624 1.00 88.56 180 THR A O 1
ATOM 1293 N N . PRO A 1 181 ? -16.580 13.151 42.902 1.00 89.69 181 PRO A N 1
ATOM 1294 C CA . PRO A 1 181 ? -15.133 13.136 42.728 1.00 89.69 181 PRO A CA 1
ATOM 1295 C C . PRO A 1 181 ? -14.720 13.611 41.328 1.00 89.69 181 PRO A C 1
ATOM 1297 O O . PRO A 1 181 ? -15.410 13.356 40.339 1.00 89.69 181 PRO A O 1
ATOM 1300 N N . SER A 1 182 ? -13.558 14.263 41.227 1.00 88.31 182 SER A N 1
ATOM 1301 C CA . SER A 1 182 ? -13.021 14.710 39.936 1.00 88.31 182 SER A CA 1
ATOM 1302 C C . SER A 1 182 ? -12.850 13.529 38.972 1.00 88.31 182 SER A C 1
ATOM 1304 O O . SER A 1 182 ? -12.275 12.502 39.331 1.00 88.31 182 SER A O 1
ATOM 1306 N N . GLY A 1 183 ? -13.366 13.669 37.750 1.00 85.75 183 GLY A N 1
ATOM 1307 C CA . GLY A 1 183 ? -13.329 12.626 36.721 1.00 85.75 183 GLY A CA 1
ATOM 1308 C C . GLY A 1 183 ? -14.404 11.540 36.843 1.00 85.75 183 GLY A C 1
ATOM 1309 O O . GLY A 1 183 ? -14.459 10.672 35.975 1.00 85.75 183 GLY A O 1
ATOM 1310 N N . GLN A 1 184 ? -15.271 11.575 37.862 1.00 89.69 184 GLN A N 1
ATOM 1311 C CA . GLN A 1 184 ? -16.428 10.679 37.954 1.00 89.69 184 GLN A CA 1
ATOM 1312 C C . GLN A 1 184 ? -17.701 11.331 37.415 1.00 89.69 184 GLN A C 1
ATOM 1314 O O . GLN A 1 184 ? -17.858 12.549 37.451 1.00 89.69 184 GLN A O 1
ATOM 1319 N N . CYS A 1 185 ? -18.613 10.500 36.906 1.00 90.56 185 CYS A N 1
ATOM 1320 C CA . CYS A 1 185 ? -19.897 10.974 36.401 1.00 90.56 185 CYS A CA 1
ATOM 1321 C C . CYS A 1 185 ? -20.856 11.363 37.527 1.00 90.56 185 CYS A C 1
ATOM 1323 O O . CYS A 1 185 ? -21.411 12.460 37.521 1.00 90.56 185 CYS A O 1
ATOM 1325 N N . CYS A 1 186 ? -21.063 10.454 38.484 1.00 90.44 186 CYS A N 1
ATOM 1326 C CA . CYS A 1 186 ? -22.151 10.563 39.448 1.00 90.44 186 CYS A CA 1
ATOM 1327 C C . CYS A 1 186 ? -21.669 10.896 40.865 1.00 90.44 186 CYS A C 1
ATOM 1329 O O . CYS A 1 186 ? -20.567 10.495 41.247 1.00 90.44 186 CYS A O 1
ATOM 1331 N N . PRO A 1 187 ? -22.495 11.617 41.649 1.00 90.12 187 PRO A N 1
ATOM 1332 C CA . PRO A 1 187 ? -22.187 11.942 43.033 1.00 90.12 187 PRO A CA 1
ATOM 1333 C C . PRO A 1 187 ? -22.215 10.696 43.924 1.00 90.12 187 PRO A C 1
ATOM 1335 O O . PRO A 1 187 ? -23.025 9.788 43.730 1.00 90.12 187 PRO A O 1
ATOM 1338 N N . ILE A 1 188 ? -21.362 10.686 44.946 1.00 89.44 188 ILE A N 1
ATOM 1339 C CA . ILE A 1 188 ? -21.408 9.715 46.038 1.00 89.44 188 ILE A CA 1
ATOM 1340 C C . ILE A 1 188 ? -22.385 10.248 47.088 1.00 89.44 188 ILE A C 1
ATOM 1342 O O . ILE A 1 188 ? -22.148 11.285 47.711 1.00 89.44 188 ILE A O 1
ATOM 1346 N N . CYS A 1 189 ? -23.496 9.542 47.280 1.00 85.50 189 CYS A N 1
ATOM 1347 C CA . CYS A 1 189 ? -24.518 9.927 48.248 1.00 85.50 189 CYS A CA 1
ATOM 1348 C C . CYS A 1 189 ? -24.080 9.575 49.681 1.00 85.50 189 CYS A C 1
ATOM 1350 O O . CYS A 1 189 ? -23.554 8.490 49.926 1.00 85.50 189 CYS A O 1
ATOM 1352 N N . GLY A 1 190 ? -24.341 10.468 50.641 1.00 72.31 190 GLY A N 1
ATOM 1353 C CA . GLY A 1 190 ? -24.245 10.144 52.072 1.00 72.31 190 GLY A CA 1
ATOM 1354 C C . GLY A 1 190 ? -22.859 10.245 52.722 1.00 72.31 190 GLY A C 1
ATOM 1355 O O . GLY A 1 190 ? -22.697 9.758 53.834 1.00 72.31 190 GLY A O 1
ATOM 1356 N N . SER A 1 191 ? -21.867 10.881 52.090 1.00 62.97 191 SER A N 1
ATOM 1357 C CA . SER A 1 191 ? -20.588 11.192 52.751 1.00 62.97 191 SER A CA 1
ATOM 1358 C C . SER A 1 191 ? -20.267 12.681 52.642 1.00 62.97 191 SER A C 1
ATOM 1360 O O . SER A 1 191 ? -19.848 13.172 51.597 1.00 62.97 191 SER A O 1
ATOM 1362 N N . TRP A 1 192 ? -20.490 13.411 53.735 1.00 60.66 192 TRP A N 1
ATOM 1363 C CA . TRP A 1 192 ? -19.925 14.745 53.924 1.00 60.66 192 TRP A CA 1
ATOM 1364 C C . TRP A 1 192 ? -18.420 14.606 54.198 1.00 60.66 192 TRP A C 1
ATOM 1366 O O . TRP A 1 192 ? -18.037 13.764 55.014 1.00 60.66 192 TRP A O 1
ATOM 1376 N N . PRO A 1 193 ? -17.540 15.408 53.577 1.00 61.84 193 PRO A N 1
ATOM 1377 C CA . PRO A 1 193 ? -16.210 15.599 54.120 1.00 61.84 193 PRO A CA 1
ATOM 1378 C C . PRO A 1 193 ? -16.354 16.503 55.355 1.00 61.84 193 PRO A C 1
ATOM 1380 O O . PRO A 1 193 ? -16.744 17.658 55.219 1.00 61.84 193 PRO A O 1
ATOM 1383 N N . HIS A 1 194 ? -16.022 15.960 56.531 1.00 51.28 194 HIS A N 1
ATOM 1384 C CA . HIS A 1 194 ? -15.918 16.619 57.847 1.00 51.28 194 HIS A CA 1
ATOM 1385 C C . HIS A 1 194 ? -17.162 16.627 58.760 1.00 51.28 194 HIS A C 1
ATOM 1387 O O . HIS A 1 194 ? -17.710 17.678 59.068 1.00 51.28 194 HIS A O 1
ATOM 1393 N N . ASP A 1 195 ? -17.476 15.465 59.345 1.00 51.62 195 ASP A N 1
ATOM 1394 C CA . ASP A 1 195 ? -17.543 15.378 60.813 1.00 51.62 195 ASP A CA 1
ATOM 1395 C C . ASP A 1 195 ? -16.096 15.197 61.321 1.00 51.62 195 ASP A C 1
ATOM 1397 O O . ASP A 1 195 ? -15.604 14.078 61.456 1.00 51.62 195 ASP A O 1
ATOM 1401 N N . ILE A 1 196 ? -15.357 16.294 61.512 1.00 50.00 196 ILE A N 1
ATOM 1402 C CA . ILE A 1 196 ? -14.173 16.296 62.383 1.00 50.00 196 ILE A CA 1
ATOM 1403 C C . ILE A 1 196 ? -14.417 17.399 63.402 1.00 50.00 196 ILE A C 1
ATOM 1405 O O . ILE A 1 196 ? -14.403 18.583 63.064 1.00 50.00 196 ILE A O 1
ATOM 1409 N N . GLN A 1 197 ? -14.737 16.945 64.607 1.00 44.78 197 GLN A N 1
ATOM 1410 C CA . GLN A 1 197 ? -14.913 17.721 65.825 1.00 44.78 197 GLN A CA 1
ATOM 1411 C C . GLN A 1 197 ? -13.563 18.204 66.361 1.00 44.78 197 GLN A C 1
ATOM 1413 O O . GLN A 1 197 ? -12.569 17.459 66.189 1.00 44.78 197 GLN A O 1
#

Secondary structure (DSSP, 8-state):
--SSB----PPPTT------B--SSGGGSSTT-EEEEETTEEEEEPPBPPPEEETT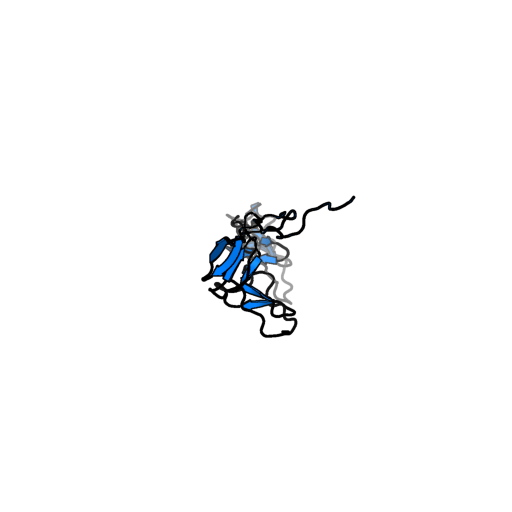EEE-TT-EEEETTEEEE-BTTB--B-----PPPSSBPPPP-SS----BS-SSGGGSSTT-EEEE-SSSEEEEPPBSSEEEETTEEEETT-EE--TT--TTEEEEEETTEEEEEEPPPP--SEE--TT-SS-EET--S----

pLDDT: mean 83.14, std 10.12, range [44.78, 96.0]

Foldseek 3Di:
DAAAAADDDADDPDDPDDQAAADDFQVRDPDRWTFDDHPRHTHTDDHAADWEQDPNDTHGAQDWDDDQPWIWHHHSHDTDIDPDDRDAQDAADPDAPPQDDADAQDDFQSSEPDRWTFDDNNHYTDTDRHDQQWEQDPNDIGGAQDWDQDPVLQQQWTWGRGRHDIDIDGHDEDDADAAAPPSHDYGDHDDDDDPPD

Radius of gyration: 32.53 Å; chains: 1; bounding box: 68×37×102 Å

Sequence (197 aa):
MKQGQCPDARPPKGISTICLVGCQGDDSCPGEQKCCRYGCQISCTNPVGKSCNYKGRVYKDGAQFKDKCNTCRCINGAVPCTKIGCQGKTGVCPAPRGFGICIHKCSSDYDCPDVQKCCSNGCGKVCLKPTQSGCLVNGVNYNEGATVPSKKANPCESCTCQNGSVQCEMMACPACVGYTPSGQCCPICGSWPHDIQ